Protein AF-0000000068856989 (afdb_homodimer)

pLDDT: mean 86.36, std 20.23, range [33.16, 98.94]

InterPro domains:
  IPR003613 U-box domain [PF04564] (26-96)
  IPR003613 U-box domain [PS51698] (24-97)
  IPR003613 U-box domain [SM00504] (28-90)
  IPR013083 Zinc finger, RING/FYVE/PHD-type [G3DSA:3.30.40.10] (6-96)
  IPR052085 WD repeat, SAM and U-box domain-containing [PTHR46573] (9-93)

Organism: Emiliania huxleyi (strain CCMP1516) (NCBI:txid280463)

Secondary structure (DSSP, 8-state):
---------------------PPPPPGGGB-TTT-SB-SSEEE-TTS-EEEHHHHHHHHHH--B-TTT--B-S----EE-HHHHHHHHHHHHHHT--/---------------------PPPPPGGGB-TTT-SB-SSEEE-TTS-EEEHHHHHHHHHH--B-TTT--B-S----EE-HHHHHHHHHHHHHHT--

Solvent-accessible surface area (backbone atoms only — not comparable to full-atom values): 12045 Å² total; per-residue (Å²): 134,84,78,75,76,72,75,69,74,71,67,73,69,67,74,72,69,71,71,72,76,69,75,80,73,60,69,91,50,34,12,80,85,80,69,38,76,46,82,51,35,21,27,39,72,86,21,48,65,30,28,44,71,62,48,52,58,50,50,72,81,39,63,44,38,89,86,76,60,48,79,50,94,54,95,51,72,30,56,29,51,65,61,38,51,52,46,51,52,51,26,64,76,61,66,56,124,134,84,76,75,75,71,75,70,74,71,68,72,70,67,75,71,71,72,72,74,76,71,74,79,74,60,67,92,51,34,13,80,84,79,67,39,76,46,82,50,34,20,27,40,72,87,22,48,65,30,28,45,72,62,48,54,57,49,50,72,80,39,62,43,37,91,87,77,61,47,78,50,94,56,94,50,73,30,56,29,52,65,60,39,51,52,48,52,53,51,27,63,75,61,67,56,125

Radius of gyration: 28.03 Å; Cα contacts (8 Å, |Δi|>4): 226; chains: 2; bounding box: 103×76×65 Å

Sequence (194 aa):
SAEEDGSGQVREAGEAQEASPLPEPPEIFVCPITQELMQDPVMATDGHTYERHAVERWFATRLTSPKTGAALDLALLLPNHAMRHQIIEWREAHGWKSAEEDGSGQVREAGEAQEASPLPEPPEIFVCPITQELMQDPVMATDGHTYERHAVERWFATRLTSPKTGAALDLALLLPNHAMRHQIIEWREAHGWK

Structure (mmCIF, N/CA/C/O backbone):
data_AF-0000000068856989-model_v1
#
loop_
_entity.id
_entity.type
_entity.pdbx_description
1 polymer 'U-box domain-containing protein'
#
loop_
_atom_site.group_PDB
_atom_site.id
_atom_site.type_symbol
_atom_site.label_atom_id
_atom_site.label_alt_id
_atom_site.label_comp_id
_atom_site.label_asym_id
_atom_site.label_entity_id
_atom_site.label_seq_id
_atom_site.pdbx_PDB_ins_code
_atom_site.Cartn_x
_atom_site.Cartn_y
_atom_site.Cartn_z
_atom_site.occupancy
_atom_site.B_iso_or_equiv
_atom_site.auth_seq_id
_atom_site.auth_comp_id
_atom_site.auth_asym_id
_atom_site.auth_atom_id
_atom_site.pdbx_PDB_model_num
ATOM 1 N N . SER A 1 1 ? 53.594 56.812 -9.477 1 33.16 1 SER A N 1
ATOM 2 C CA . SER A 1 1 ? 52.906 56.156 -8.375 1 33.16 1 SER A CA 1
ATOM 3 C C . SER A 1 1 ? 51.562 55.594 -8.82 1 33.16 1 SER A C 1
ATOM 5 O O . SER A 1 1 ? 50.625 56.344 -9.109 1 33.16 1 SER A O 1
ATOM 7 N N . ALA A 1 2 ? 51.688 54.469 -9.578 1 46.22 2 ALA A N 1
ATOM 8 C CA . ALA A 1 2 ? 50.656 53.625 -10.172 1 46.22 2 ALA A CA 1
ATOM 9 C C . ALA A 1 2 ? 49.688 53.094 -9.109 1 46.22 2 ALA A C 1
ATOM 11 O O . ALA A 1 2 ? 50.125 52.406 -8.172 1 46.22 2 ALA A O 1
ATOM 12 N N . GLU A 1 3 ? 48.656 53.938 -8.758 1 41.78 3 GLU A N 1
ATOM 13 C CA . GLU A 1 3 ? 47.531 53.5 -7.945 1 41.78 3 GLU A CA 1
ATOM 14 C C . GLU A 1 3 ? 46.938 52.219 -8.5 1 41.78 3 GLU A C 1
ATOM 16 O O . GLU A 1 3 ? 46.469 52.188 -9.648 1 41.78 3 GLU A O 1
ATOM 21 N N . GLU A 1 4 ? 47.562 51.094 -8.141 1 43.66 4 GLU A N 1
ATOM 22 C CA . GLU A 1 4 ? 47 49.75 -8.344 1 43.66 4 GLU A CA 1
ATOM 23 C C . GLU A 1 4 ? 45.562 49.688 -7.848 1 43.66 4 GLU A C 1
ATOM 25 O O . GLU A 1 4 ? 45.281 49.906 -6.672 1 43.66 4 GLU A O 1
ATOM 30 N N . ASP A 1 5 ? 44.594 50.344 -8.555 1 45.66 5 ASP A N 1
ATOM 31 C CA . ASP A 1 5 ? 43.188 50.094 -8.305 1 45.66 5 ASP A CA 1
ATOM 32 C C . ASP A 1 5 ? 42.938 48.594 -8.219 1 45.66 5 ASP A C 1
ATOM 34 O O . ASP A 1 5 ? 43.062 47.875 -9.203 1 45.66 5 ASP A O 1
ATOM 38 N N . GLY A 1 6 ? 43.531 47.875 -7.23 1 43.91 6 GLY A N 1
ATOM 39 C CA . GLY A 1 6 ? 43.094 46.5 -6.93 1 43.91 6 GLY A CA 1
ATOM 40 C C . GLY A 1 6 ? 41.594 46.375 -6.852 1 43.91 6 GLY A C 1
ATOM 41 O O . GLY A 1 6 ? 41 46.688 -5.82 1 43.91 6 GLY A O 1
ATOM 42 N N . SER A 1 7 ? 40.875 46.75 -7.949 1 46.97 7 SER A N 1
ATOM 43 C CA . SER A 1 7 ? 39.5 46.281 -7.988 1 46.97 7 SER A CA 1
ATOM 44 C C . SER A 1 7 ? 39.344 44.875 -7.438 1 46.97 7 SER A C 1
ATOM 46 O O . SER A 1 7 ? 39.688 43.906 -8.125 1 46.97 7 SER A O 1
ATOM 48 N N . GLY A 1 8 ? 39.625 44.688 -6.129 1 42.53 8 GLY A N 1
ATOM 49 C CA . GLY A 1 8 ? 39.281 43.469 -5.477 1 42.53 8 GLY A CA 1
ATOM 50 C C . GLY A 1 8 ? 37.875 42.969 -5.863 1 42.53 8 GLY A C 1
ATOM 51 O O . GLY A 1 8 ? 36.906 43.688 -5.672 1 42.53 8 GLY A O 1
ATOM 52 N N . GLN A 1 9 ? 37.688 42.281 -7.043 1 47.75 9 GLN A N 1
ATOM 53 C CA . GLN A 1 9 ? 36.5 41.5 -7.367 1 47.75 9 GLN A CA 1
ATOM 54 C C . GLN A 1 9 ? 35.969 40.781 -6.133 1 47.75 9 GLN A C 1
ATOM 56 O O . GLN A 1 9 ? 36.625 39.875 -5.605 1 47.75 9 GLN A O 1
ATOM 61 N N . VAL A 1 10 ? 35.438 41.656 -5.148 1 48.5 10 VAL A N 1
ATOM 62 C CA . VAL A 1 10 ? 34.656 40.969 -4.117 1 48.5 10 VAL A CA 1
ATOM 63 C C . VAL A 1 10 ? 33.812 39.875 -4.75 1 48.5 10 VAL A C 1
ATOM 65 O O . VAL A 1 10 ? 32.938 40.156 -5.562 1 48.5 10 VAL A O 1
ATOM 68 N N . ARG A 1 11 ? 34.438 38.719 -5.18 1 48.56 11 ARG A N 1
ATOM 69 C CA . ARG A 1 11 ? 33.562 37.562 -5.438 1 48.56 11 ARG A CA 1
ATOM 70 C C . ARG A 1 11 ? 32.438 37.5 -4.41 1 48.56 11 ARG A C 1
ATOM 72 O O . ARG A 1 11 ? 32.688 37.5 -3.203 1 48.56 11 ARG A O 1
ATOM 79 N N . GLU A 1 12 ? 31.344 38.25 -4.57 1 48.09 12 GLU A N 1
ATOM 80 C CA . GLU A 1 12 ? 30.141 37.875 -3.824 1 48.09 12 GLU A CA 1
ATOM 81 C C . GLU A 1 12 ? 30.094 36.375 -3.586 1 48.09 12 GLU A C 1
ATOM 83 O O . GLU A 1 12 ? 30.125 35.594 -4.535 1 48.09 12 GLU A O 1
ATOM 88 N N . ALA A 1 13 ? 31 35.844 -2.668 1 45.84 13 ALA A N 1
ATOM 89 C CA . ALA A 1 13 ? 30.719 34.5 -2.232 1 45.84 13 ALA A CA 1
ATOM 90 C C . ALA A 1 13 ? 29.219 34.25 -2.143 1 45.84 13 ALA A C 1
ATOM 92 O O . ALA A 1 13 ? 28.531 34.812 -1.294 1 45.84 13 ALA A O 1
ATOM 93 N N . GLY A 1 14 ? 28.531 34.25 -3.172 1 43.97 14 GLY A N 1
ATOM 94 C CA . GLY A 1 14 ? 27.188 33.719 -3.043 1 43.97 14 GLY A CA 1
ATOM 95 C C . GLY A 1 14 ? 27.047 32.719 -1.918 1 43.97 14 GLY A C 1
ATOM 96 O O . GLY A 1 14 ? 27.922 31.859 -1.743 1 43.97 14 GLY A O 1
ATOM 97 N N . GLU A 1 15 ? 26.766 33.062 -0.629 1 46.53 15 GLU A N 1
ATOM 98 C CA . GLU A 1 15 ? 26.375 32.094 0.397 1 46.53 15 GLU A CA 1
ATOM 99 C C . GLU A 1 15 ? 25.766 30.844 -0.226 1 46.53 15 GLU A C 1
ATOM 101 O O . GLU A 1 15 ? 24.797 30.922 -0.984 1 46.53 15 GLU A O 1
ATOM 106 N N . ALA A 1 16 ? 26.5 29.844 -0.714 1 50.56 16 ALA A N 1
ATOM 107 C CA . ALA A 1 16 ? 25.969 28.516 -1.003 1 50.56 16 ALA A CA 1
ATOM 108 C C . ALA A 1 16 ? 24.812 28.188 -0.079 1 50.56 16 ALA A C 1
ATOM 110 O O . ALA A 1 16 ? 24.969 28.125 1.142 1 50.56 16 ALA A O 1
ATOM 111 N N . GLN A 1 17 ? 23.688 28.859 -0.103 1 52.06 17 GLN A N 1
ATOM 112 C CA . GLN A 1 17 ? 22.531 28.391 0.662 1 52.06 17 GLN A CA 1
ATOM 113 C C . GLN A 1 17 ? 22.594 26.891 0.898 1 52.06 17 GLN A C 1
ATOM 115 O O . GLN A 1 17 ? 22.562 26.109 -0.052 1 52.06 17 GLN A O 1
ATOM 120 N N . GLU A 1 18 ? 23.469 26.453 1.752 1 54.5 18 GLU A N 1
ATOM 121 C CA . GLU A 1 18 ? 23.484 25.062 2.188 1 54.5 18 GLU A CA 1
ATOM 122 C C . GLU A 1 18 ? 22.109 24.406 2.02 1 54.5 18 GLU A C 1
ATOM 124 O O . GLU A 1 18 ? 21.109 24.922 2.523 1 54.5 18 GLU A O 1
ATOM 129 N N . ALA A 1 19 ? 21.734 23.906 0.802 1 60.59 19 ALA A N 1
ATOM 130 C CA . ALA A 1 19 ? 20.516 23.156 0.543 1 60.59 19 ALA A CA 1
ATOM 131 C C . ALA A 1 19 ? 20.031 22.438 1.799 1 60.59 19 ALA A C 1
ATOM 133 O O . ALA A 1 19 ? 20.828 21.781 2.486 1 60.59 19 ALA A O 1
ATOM 134 N N . SER A 1 20 ? 19.219 23.047 2.703 1 67 20 SER A N 1
ATOM 135 C CA . SER A 1 20 ? 18.625 22.344 3.828 1 67 20 SER A CA 1
ATOM 136 C C . SER A 1 20 ? 18.484 20.844 3.527 1 67 20 SER A C 1
ATOM 138 O O . SER A 1 20 ? 18.203 20.469 2.389 1 67 20 SER A O 1
ATOM 140 N N . PRO A 1 21 ? 19.156 20.016 4.289 1 77.12 21 PRO A N 1
ATOM 141 C CA . PRO A 1 21 ? 19.062 18.578 4.051 1 77.12 21 PRO A CA 1
ATOM 142 C C . PRO A 1 21 ? 17.625 18.109 3.805 1 77.12 21 PRO A C 1
ATOM 144 O O . PRO A 1 21 ? 16.688 18.688 4.363 1 77.12 21 PRO A O 1
ATOM 147 N N . LEU A 1 22 ? 17.422 17.391 2.764 1 83.19 22 LEU A N 1
ATOM 148 C CA . LEU A 1 22 ? 16.125 16.812 2.469 1 83.19 22 LEU A CA 1
ATOM 149 C C . LEU A 1 22 ? 15.562 16.094 3.688 1 83.19 22 LEU A C 1
ATOM 151 O O . LEU A 1 22 ? 16.312 15.461 4.438 1 83.19 22 LEU A O 1
ATOM 155 N N . PRO A 1 23 ? 14.344 16.328 3.914 1 89.75 23 PRO A N 1
ATOM 156 C CA . PRO A 1 23 ? 13.734 15.609 5.043 1 89.75 23 PRO A CA 1
ATOM 157 C C . PRO A 1 23 ? 13.875 14.094 4.922 1 89.75 23 PRO A C 1
ATOM 159 O O . PRO A 1 23 ? 13.938 13.562 3.812 1 89.75 23 PRO A O 1
ATOM 162 N N . GLU A 1 24 ? 13.945 13.477 6.008 1 93 24 GLU A N 1
ATOM 163 C CA . GLU A 1 24 ? 13.938 12.016 6.055 1 93 24 GLU A CA 1
ATOM 164 C C . GLU A 1 24 ? 12.594 11.453 5.605 1 93 24 GLU A C 1
ATOM 166 O O . GLU A 1 24 ? 11.539 11.953 6.016 1 93 24 GLU A O 1
ATOM 171 N N . PRO A 1 25 ? 12.625 10.461 4.758 1 95.5 25 PRO A N 1
ATOM 172 C CA . PRO A 1 25 ? 11.344 9.898 4.332 1 95.5 25 PRO A CA 1
ATOM 173 C C . PRO A 1 25 ? 10.625 9.156 5.457 1 95.5 25 PRO A C 1
ATOM 175 O O . PRO A 1 25 ? 11.266 8.602 6.348 1 95.5 25 PRO A O 1
ATOM 178 N N . PRO A 1 26 ? 9.336 9.18 5.406 1 95.69 26 PRO A N 1
ATOM 179 C CA . PRO A 1 26 ? 8.602 8.289 6.309 1 95.69 26 PRO A CA 1
ATOM 180 C C . PRO A 1 26 ? 9.078 6.836 6.215 1 95.69 26 PRO A C 1
ATOM 182 O O . PRO A 1 26 ? 9.375 6.352 5.121 1 95.69 26 PRO A O 1
ATOM 185 N N . GLU A 1 27 ? 9.102 6.219 7.293 1 97.06 27 GLU A N 1
ATOM 186 C CA . GLU A 1 27 ? 9.617 4.855 7.367 1 97.06 27 GLU A CA 1
ATOM 187 C C . GLU A 1 27 ? 8.875 3.928 6.418 1 97.06 27 GLU A C 1
ATOM 189 O O . GLU A 1 27 ? 9.469 3.025 5.824 1 97.06 27 GLU A O 1
ATOM 194 N N . ILE A 1 28 ? 7.57 4.133 6.27 1 97.88 28 ILE A N 1
ATOM 195 C CA . ILE A 1 28 ? 6.711 3.248 5.492 1 97.88 28 ILE A CA 1
ATOM 196 C C . ILE A 1 28 ? 7.125 3.289 4.023 1 97.88 28 ILE A C 1
ATOM 198 O O . ILE A 1 28 ? 6.777 2.396 3.246 1 97.88 28 ILE A O 1
ATOM 202 N N . PHE A 1 29 ? 7.832 4.355 3.604 1 98.25 29 PHE A N 1
ATOM 203 C CA . PHE A 1 29 ? 8.266 4.504 2.219 1 98.25 29 PHE A CA 1
ATOM 204 C C . PHE A 1 29 ? 9.648 3.9 2.016 1 98.25 29 PHE A C 1
ATOM 206 O O . PHE A 1 29 ? 10.133 3.809 0.886 1 98.25 29 PHE A O 1
ATOM 213 N N . VAL A 1 30 ? 10.281 3.443 3.09 1 98.62 30 VAL A N 1
ATOM 214 C CA . VAL A 1 30 ? 11.648 2.928 3.057 1 98.62 30 VAL A CA 1
ATOM 215 C C . VAL A 1 30 ? 11.625 1.412 2.869 1 98.62 30 VAL A C 1
ATOM 217 O O . VAL A 1 30 ? 10.875 0.707 3.553 1 98.62 30 VAL A O 1
ATOM 220 N N . CYS A 1 31 ? 12.344 0.98 1.949 1 98.75 31 CYS A N 1
ATOM 221 C CA . CYS A 1 31 ? 12.422 -0.451 1.675 1 98.75 31 CYS A CA 1
ATOM 222 C C . CYS A 1 31 ? 13.109 -1.189 2.816 1 98.75 31 CYS A C 1
ATOM 224 O O . CYS A 1 31 ? 14.234 -0.853 3.193 1 98.75 31 CYS A O 1
ATOM 226 N N . PRO A 1 32 ? 12.477 -2.262 3.303 1 98.5 32 PRO A N 1
ATOM 227 C CA . PRO A 1 32 ? 13.078 -2.992 4.418 1 98.5 32 PRO A CA 1
ATOM 228 C C . PRO A 1 32 ? 14.383 -3.678 4.039 1 98.5 32 PRO A C 1
ATOM 230 O O . PRO A 1 32 ? 15.203 -3.99 4.91 1 98.5 32 PRO A O 1
ATOM 233 N N . ILE A 1 33 ? 14.602 -3.973 2.785 1 98.5 33 ILE A N 1
ATOM 234 C CA . ILE A 1 33 ? 15.812 -4.656 2.338 1 98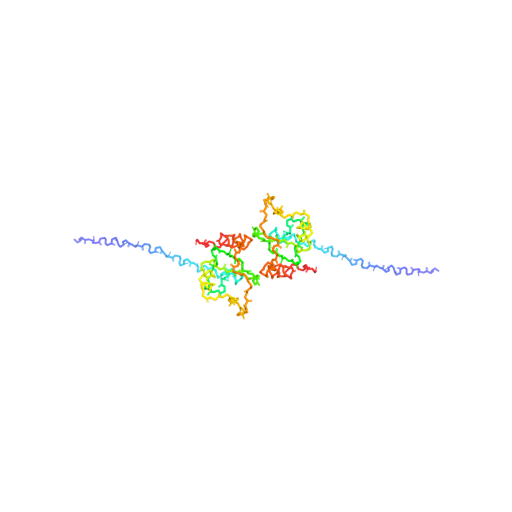.5 33 ILE A CA 1
ATOM 235 C C . ILE A 1 33 ? 16.922 -3.641 2.131 1 98.5 33 ILE A C 1
ATOM 237 O O . ILE A 1 33 ? 18.031 -3.797 2.676 1 98.5 33 ILE A O 1
ATOM 241 N N . THR A 1 34 ? 16.719 -2.607 1.312 1 98.62 34 THR A N 1
ATOM 242 C CA . THR A 1 34 ? 17.766 -1.67 0.931 1 98.62 34 THR A CA 1
ATOM 243 C C . THR A 1 34 ? 17.938 -0.586 1.991 1 98.62 34 THR A C 1
ATOM 245 O O . THR A 1 34 ? 18.969 0.1 2.029 1 98.62 34 THR A O 1
ATOM 248 N N . GLN A 1 35 ? 16.875 -0.309 2.76 1 98.31 35 GLN A N 1
ATOM 249 C CA . GLN A 1 35 ? 16.812 0.771 3.74 1 98.31 35 GLN A CA 1
ATOM 250 C C . GLN A 1 35 ? 16.875 2.135 3.059 1 98.31 35 GLN A C 1
ATOM 252 O O . GLN A 1 35 ? 17.438 3.086 3.607 1 98.31 35 GLN A O 1
ATOM 257 N N . GLU A 1 36 ? 16.391 2.197 1.904 1 97.69 36 GLU A N 1
ATOM 258 C CA . GLU A 1 36 ? 16.312 3.422 1.112 1 97.69 36 GLU A CA 1
ATOM 259 C C . GLU A 1 36 ? 14.883 3.688 0.653 1 97.69 36 GLU A C 1
ATOM 261 O O . GLU A 1 36 ? 14.047 2.783 0.655 1 97.69 36 GLU A O 1
ATOM 266 N N . LEU A 1 37 ? 14.656 4.938 0.251 1 97.81 37 LEU A N 1
ATOM 267 C CA . LEU A 1 37 ? 13.367 5.312 -0.322 1 97.81 37 LEU A CA 1
ATOM 268 C C . LEU A 1 37 ? 13.047 4.461 -1.545 1 97.81 37 LEU A C 1
ATOM 270 O O . LEU A 1 37 ? 13.867 4.352 -2.463 1 97.81 37 LEU A O 1
ATOM 274 N N . MET A 1 38 ? 11.844 3.906 -1.523 1 98.62 38 MET A N 1
ATOM 275 C CA . MET A 1 38 ? 11.508 3.027 -2.641 1 98.62 38 MET A CA 1
ATOM 276 C C . MET A 1 38 ? 11.211 3.836 -3.898 1 98.62 38 MET A C 1
ATOM 278 O O . MET A 1 38 ? 10.594 4.898 -3.828 1 98.62 38 MET A O 1
ATOM 282 N N . GLN A 1 39 ? 11.633 3.324 -5.082 1 97.94 39 GLN A N 1
ATOM 283 C CA . GLN A 1 39 ? 11.336 3.928 -6.375 1 97.94 39 GLN A CA 1
ATOM 284 C C . GLN A 1 39 ? 10.305 3.105 -7.145 1 97.94 39 GLN A C 1
ATOM 286 O O . GLN A 1 39 ? 9.438 3.662 -7.82 1 97.94 39 GLN A O 1
ATOM 291 N N . ASP A 1 40 ? 10.469 1.868 -7.066 1 98.81 40 ASP A N 1
ATOM 292 C CA . ASP A 1 40 ? 9.57 0.925 -7.73 1 98.81 40 ASP A CA 1
ATOM 293 C C . ASP A 1 40 ? 9.008 -0.088 -6.734 1 98.81 40 ASP A C 1
ATOM 295 O O . ASP A 1 40 ? 9.383 -1.261 -6.754 1 98.81 40 ASP A O 1
ATOM 299 N N . PRO A 1 41 ? 8.078 0.356 -5.926 1 98.94 41 PRO A N 1
ATOM 300 C CA . PRO A 1 41 ? 7.551 -0.514 -4.875 1 98.94 41 PRO A CA 1
ATOM 301 C C . PRO A 1 41 ? 6.715 -1.668 -5.426 1 98.94 41 PRO A C 1
ATOM 303 O O . PRO A 1 41 ? 5.855 -1.458 -6.285 1 98.94 41 PRO A O 1
ATOM 306 N N . VAL A 1 42 ? 6.957 -2.854 -4.949 1 98.94 42 VAL A N 1
ATOM 307 C CA . VAL A 1 42 ? 6.195 -4.059 -5.25 1 98.94 42 VAL A CA 1
ATOM 308 C C . VAL A 1 42 ? 5.836 -4.781 -3.953 1 98.94 42 VAL A C 1
ATOM 310 O O . VAL A 1 42 ? 6.527 -4.637 -2.943 1 98.94 42 VAL A O 1
ATOM 313 N N . MET A 1 43 ? 4.723 -5.434 -4.023 1 98.75 43 MET A N 1
ATOM 314 C CA . MET A 1 43 ? 4.293 -6.215 -2.865 1 98.75 43 MET A CA 1
ATOM 315 C C . MET A 1 43 ? 4.496 -7.707 -3.107 1 98.75 43 MET A C 1
ATOM 317 O O . MET A 1 43 ? 4.195 -8.211 -4.191 1 98.75 43 MET A O 1
ATOM 321 N N . ALA A 1 44 ? 5.082 -8.383 -2.113 1 98.5 44 ALA A N 1
ATOM 322 C CA . ALA A 1 44 ? 5.223 -9.836 -2.156 1 98.5 44 ALA A CA 1
ATOM 323 C C . ALA A 1 44 ? 4.039 -10.523 -1.482 1 98.5 44 ALA A C 1
ATOM 325 O O . ALA A 1 44 ? 3.137 -9.859 -0.969 1 98.5 44 ALA A O 1
ATOM 326 N N . THR A 1 45 ? 4.066 -11.852 -1.45 1 97.81 45 THR A N 1
ATOM 327 C CA . THR A 1 45 ? 2.902 -12.602 -1.006 1 97.81 45 THR A CA 1
ATOM 328 C C . THR A 1 45 ? 2.793 -12.586 0.516 1 97.81 45 THR A C 1
ATOM 330 O O . THR A 1 45 ? 1.768 -12.977 1.075 1 97.81 45 THR A O 1
ATOM 333 N N . ASP A 1 46 ? 3.789 -12.117 1.233 1 97.56 46 ASP A N 1
ATOM 334 C CA . ASP A 1 46 ? 3.688 -11.938 2.678 1 97.56 46 ASP A CA 1
ATOM 335 C C . ASP A 1 46 ? 2.926 -10.656 3.016 1 97.56 46 ASP A C 1
ATOM 337 O O . ASP A 1 46 ? 2.709 -10.344 4.188 1 97.56 46 ASP A O 1
ATOM 341 N N . GLY A 1 47 ? 2.547 -9.852 2.014 1 98.31 47 GLY A N 1
ATOM 342 C CA . GLY A 1 47 ? 1.78 -8.633 2.223 1 98.31 47 GLY A CA 1
ATOM 343 C C . GLY A 1 47 ? 2.65 -7.41 2.463 1 98.31 47 GLY A C 1
ATOM 344 O O . GLY A 1 47 ? 2.139 -6.32 2.725 1 98.31 47 GLY A O 1
ATOM 345 N N . HIS A 1 48 ? 3.93 -7.566 2.389 1 98.38 48 HIS A N 1
ATOM 346 C CA . HIS A 1 48 ? 4.848 -6.453 2.6 1 98.38 48 HIS A CA 1
ATOM 347 C C . HIS A 1 48 ? 5.359 -5.902 1.273 1 98.38 48 HIS A C 1
ATOM 349 O O . HIS A 1 48 ? 5.379 -6.613 0.268 1 98.38 48 HIS A O 1
ATOM 355 N N . THR A 1 49 ? 5.723 -4.645 1.301 1 98.81 49 THR A N 1
ATOM 356 C CA . THR A 1 49 ? 6.176 -3.938 0.108 1 98.81 49 THR A CA 1
ATOM 357 C C . THR A 1 49 ? 7.691 -3.76 0.131 1 98.81 49 THR A C 1
ATOM 359 O O . THR A 1 49 ? 8.273 -3.449 1.174 1 98.81 49 THR A O 1
ATOM 362 N N . TYR A 1 50 ? 8.289 -3.918 -1.03 1 98.88 50 TYR A N 1
ATOM 363 C CA . TYR A 1 50 ? 9.742 -3.834 -1.196 1 98.88 50 TYR A CA 1
ATOM 364 C C . TYR A 1 50 ? 10.102 -3.086 -2.475 1 98.88 50 TYR A C 1
ATOM 366 O O . TYR A 1 50 ? 9.25 -2.889 -3.346 1 98.88 50 TYR A O 1
ATOM 374 N N . GLU A 1 51 ? 11.336 -2.693 -2.551 1 98.94 51 GLU A N 1
ATOM 375 C CA . GLU A 1 51 ? 11.922 -2.27 -3.816 1 98.94 51 GLU A CA 1
ATOM 376 C C . GLU A 1 51 ? 12.062 -3.443 -4.781 1 98.94 51 GLU A C 1
ATOM 378 O O . GLU A 1 51 ? 12.609 -4.488 -4.426 1 98.94 51 GLU A O 1
ATOM 383 N N . ARG A 1 52 ? 11.609 -3.252 -5.996 1 98.88 52 ARG A N 1
ATOM 384 C CA . ARG A 1 52 ? 11.492 -4.352 -6.949 1 98.88 52 ARG A CA 1
ATOM 385 C C . ARG A 1 52 ? 12.82 -5.086 -7.105 1 98.88 52 ARG A C 1
ATOM 387 O O . ARG A 1 52 ? 12.898 -6.293 -6.867 1 98.88 52 ARG A O 1
ATOM 394 N N . HIS A 1 53 ? 13.875 -4.461 -7.5 1 98.69 53 HIS A N 1
ATOM 395 C CA . HIS A 1 53 ? 15.133 -5.129 -7.789 1 98.69 53 HIS A CA 1
ATOM 396 C C . HIS A 1 53 ? 15.68 -5.836 -6.555 1 98.69 53 HIS A C 1
ATOM 398 O O . HIS A 1 53 ? 16.266 -6.914 -6.66 1 98.69 53 HIS A O 1
ATOM 404 N N . ALA A 1 54 ? 15.508 -5.203 -5.414 1 98.81 54 ALA A N 1
ATOM 405 C CA . ALA A 1 54 ? 16.031 -5.762 -4.168 1 98.81 54 ALA A CA 1
ATOM 406 C C . ALA A 1 54 ? 15.336 -7.078 -3.824 1 98.81 54 ALA A C 1
ATOM 408 O O . ALA A 1 54 ? 15.992 -8.062 -3.479 1 98.81 54 ALA A O 1
ATOM 409 N N . VAL A 1 55 ? 14.031 -7.156 -3.961 1 98.81 55 VAL A N 1
ATOM 410 C CA . VAL A 1 55 ? 13.305 -8.359 -3.561 1 98.81 55 VAL A CA 1
ATOM 411 C C . VAL A 1 55 ? 13.461 -9.438 -4.629 1 98.81 55 VAL A C 1
ATOM 413 O O . VAL A 1 55 ? 13.484 -10.633 -4.316 1 98.81 55 VAL A O 1
ATOM 416 N N . GLU A 1 56 ? 13.516 -9.039 -5.82 1 98.62 56 GLU A N 1
ATOM 417 C CA . GLU A 1 56 ? 13.82 -10.008 -6.871 1 98.62 56 GLU A CA 1
ATOM 418 C C . GLU A 1 56 ? 15.141 -10.719 -6.609 1 98.62 56 GLU A C 1
ATOM 420 O O . GLU A 1 56 ? 15.242 -11.938 -6.77 1 98.62 56 GLU A O 1
ATOM 425 N N . ARG A 1 57 ? 16.125 -9.922 -6.246 1 98.44 57 ARG A N 1
ATOM 426 C CA . ARG A 1 57 ? 17.422 -10.5 -5.914 1 98.44 57 ARG A CA 1
ATOM 427 C C . ARG A 1 57 ? 17.312 -11.438 -4.715 1 98.44 57 ARG A C 1
ATOM 429 O O . ARG A 1 57 ? 17.922 -12.508 -4.691 1 98.44 57 ARG A O 1
ATOM 436 N N . TRP A 1 58 ? 16.594 -11.016 -3.734 1 98.44 58 TRP A N 1
ATOM 437 C CA . TRP A 1 58 ? 16.375 -11.828 -2.545 1 98.44 58 TRP A CA 1
ATOM 438 C C . TRP A 1 58 ? 15.766 -13.18 -2.92 1 98.44 58 TRP A C 1
ATOM 440 O O . TRP A 1 58 ? 16.25 -14.227 -2.486 1 98.44 58 TRP A O 1
ATOM 450 N N . PHE A 1 59 ? 14.766 -13.18 -3.77 1 98.06 59 PHE A N 1
ATOM 451 C CA . PHE A 1 59 ? 14 -14.375 -4.113 1 98.06 59 PHE A CA 1
ATOM 452 C C . PHE A 1 59 ? 14.789 -15.266 -5.062 1 98.06 59 PHE A C 1
ATOM 454 O O . PHE A 1 59 ? 14.438 -16.438 -5.27 1 98.06 59 PHE A O 1
ATOM 461 N N . ALA A 1 60 ? 15.852 -14.75 -5.672 1 97.31 60 ALA A N 1
ATOM 462 C CA . ALA A 1 60 ? 16.688 -15.523 -6.582 1 97.31 60 ALA A CA 1
ATOM 463 C C . ALA A 1 60 ? 17.359 -16.688 -5.859 1 97.31 60 ALA A C 1
ATOM 465 O O . ALA A 1 60 ? 17.625 -17.734 -6.465 1 97.31 60 ALA A O 1
ATOM 466 N N . THR A 1 61 ? 17.531 -16.609 -4.527 1 95.75 61 THR A N 1
ATOM 467 C CA . THR A 1 61 ? 18.281 -17.641 -3.826 1 95.75 61 THR A CA 1
ATOM 468 C C . THR A 1 61 ? 17.438 -18.266 -2.717 1 95.75 61 THR A C 1
ATOM 470 O O . THR A 1 61 ? 17.75 -19.344 -2.223 1 95.75 61 THR A O 1
ATOM 473 N N . ARG A 1 62 ? 16.469 -17.516 -2.273 1 95.44 62 ARG A N 1
ATOM 474 C CA . ARG A 1 62 ? 15.602 -18.016 -1.209 1 95.44 62 ARG A CA 1
ATOM 475 C C . ARG A 1 62 ? 14.172 -17.484 -1.379 1 95.44 62 ARG A C 1
ATOM 477 O O . ARG A 1 62 ? 13.969 -16.328 -1.739 1 95.44 62 ARG A O 1
ATOM 484 N N . LEU A 1 63 ? 13.266 -18.406 -1.096 1 97.5 63 LEU A N 1
ATOM 485 C CA . LEU A 1 63 ? 11.859 -18.016 -1.161 1 97.5 63 LEU A CA 1
ATOM 486 C C . LEU A 1 63 ? 11.266 -17.875 0.237 1 97.5 63 LEU A C 1
ATOM 488 O O . LEU A 1 63 ? 10.367 -18.641 0.613 1 97.5 63 LEU A O 1
ATOM 492 N N . THR A 1 64 ? 11.789 -16.875 0.974 1 98.31 64 THR A N 1
ATOM 493 C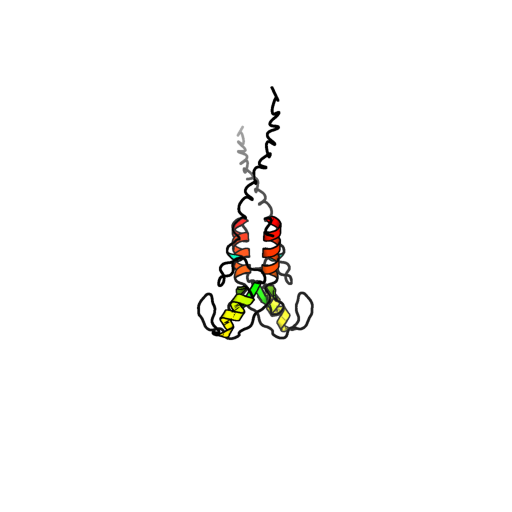 CA . THR A 1 64 ? 11.336 -16.531 2.316 1 98.31 64 THR A CA 1
ATOM 494 C C . THR A 1 64 ? 11.008 -15.039 2.406 1 98.31 64 THR A C 1
ATOM 496 O O . THR A 1 64 ? 11.484 -14.242 1.598 1 98.31 64 THR A O 1
ATOM 499 N N . SER A 1 65 ? 10.195 -14.773 3.34 1 98.44 65 SER A N 1
ATOM 500 C CA . SER A 1 65 ? 9.914 -13.359 3.6 1 98.44 65 SER A CA 1
ATOM 501 C C . SER A 1 65 ? 11.156 -12.633 4.098 1 98.44 65 SER A C 1
ATOM 503 O O . SER A 1 65 ? 11.758 -13.031 5.098 1 98.44 65 SER A O 1
ATOM 505 N N . PRO A 1 66 ? 11.516 -11.523 3.492 1 98.06 66 PRO A N 1
ATOM 506 C CA . PRO A 1 66 ? 12.641 -10.742 4 1 98.06 66 PRO A CA 1
ATOM 507 C C . PRO A 1 66 ? 12.406 -10.211 5.414 1 98.06 66 PRO A C 1
ATOM 509 O O . PRO A 1 66 ? 13.359 -10.016 6.168 1 98.06 66 PRO A O 1
ATOM 512 N N . LYS A 1 67 ? 11.133 -10.016 5.719 1 97.19 67 LYS A N 1
ATOM 513 C CA . LYS A 1 67 ? 10.773 -9.383 6.984 1 97.19 67 LYS A CA 1
ATOM 514 C C . LYS A 1 67 ? 10.727 -10.398 8.117 1 97.19 67 LYS A C 1
ATOM 516 O O . LYS A 1 67 ? 11.141 -10.102 9.242 1 97.19 67 LYS A O 1
ATOM 521 N N . THR A 1 68 ? 10.312 -11.539 7.871 1 96.44 68 THR A N 1
ATOM 522 C CA . THR A 1 68 ? 10.016 -12.453 8.969 1 96.44 68 THR A CA 1
ATOM 523 C C . THR A 1 68 ? 10.867 -13.711 8.867 1 96.44 68 THR A C 1
ATOM 525 O O . THR A 1 68 ? 10.984 -14.469 9.836 1 96.44 68 THR A O 1
ATOM 528 N N . GLY A 1 69 ? 11.336 -14.023 7.641 1 97.12 69 GLY A N 1
ATOM 529 C CA . GLY A 1 69 ? 12.102 -15.234 7.422 1 97.12 69 GLY A CA 1
ATOM 530 C C . GLY A 1 69 ? 11.242 -16.438 7.117 1 97.12 69 GLY A C 1
ATOM 531 O O . GLY A 1 69 ? 11.75 -17.516 6.797 1 97.12 69 GLY A O 1
ATOM 532 N N . ALA A 1 70 ? 9.961 -16.312 7.199 1 97.75 70 ALA A N 1
ATOM 533 C CA . ALA A 1 70 ? 9.047 -17.438 6.969 1 97.75 70 ALA A CA 1
ATOM 534 C C . ALA A 1 70 ? 9.039 -17.844 5.496 1 97.75 70 ALA A C 1
ATOM 536 O O . ALA A 1 70 ? 9.164 -16.984 4.613 1 97.75 70 ALA A O 1
ATOM 537 N N . ALA A 1 71 ? 8.758 -19.062 5.188 1 97.88 71 ALA A N 1
ATOM 538 C CA . ALA A 1 71 ? 8.656 -19.547 3.816 1 97.88 71 ALA A CA 1
ATOM 539 C C . ALA A 1 71 ? 7.441 -18.969 3.109 1 97.88 71 ALA A C 1
ATOM 541 O O . ALA A 1 71 ? 6.375 -18.812 3.713 1 97.88 71 ALA A O 1
ATOM 542 N N . LEU A 1 72 ? 7.625 -18.656 1.832 1 97.44 72 LEU A N 1
ATOM 543 C CA . LEU A 1 72 ? 6.531 -18.188 0.986 1 97.44 72 LEU A CA 1
ATOM 544 C C . LEU A 1 72 ? 6.117 -19.266 -0.008 1 97.44 72 LEU A C 1
ATOM 546 O O . LEU A 1 72 ? 6.957 -20.047 -0.479 1 97.44 72 LEU A O 1
ATOM 550 N N . ASP A 1 73 ? 4.926 -19.266 -0.285 1 91.81 73 ASP A N 1
ATOM 551 C CA . ASP A 1 73 ? 4.43 -20.281 -1.209 1 91.81 73 ASP A CA 1
ATOM 552 C C . ASP A 1 73 ? 4.711 -19.891 -2.658 1 91.81 73 ASP A C 1
ATOM 554 O O . ASP A 1 73 ? 4.898 -20.766 -3.516 1 91.81 73 ASP A O 1
ATOM 558 N N . LEU A 1 74 ? 4.703 -18.609 -2.908 1 93.31 74 LEU A N 1
ATOM 559 C CA . LEU A 1 74 ? 4.828 -18.094 -4.27 1 93.31 74 LEU A CA 1
ATOM 560 C C . LEU A 1 74 ? 5.781 -16.906 -4.32 1 93.31 74 LEU A C 1
ATOM 562 O O . LEU A 1 74 ? 5.746 -16.031 -3.443 1 93.31 74 LEU A O 1
ATOM 566 N N . ALA A 1 75 ? 6.574 -16.984 -5.375 1 93.56 75 ALA A N 1
ATOM 567 C CA . ALA A 1 75 ? 7.434 -15.82 -5.617 1 93.56 75 ALA A CA 1
ATOM 568 C C . ALA A 1 75 ? 6.719 -14.781 -6.48 1 93.56 75 ALA A C 1
ATOM 570 O O . ALA A 1 75 ? 7.223 -14.398 -7.539 1 93.56 75 ALA A O 1
ATOM 571 N N . LEU A 1 76 ? 5.582 -14.414 -6.109 1 95.75 76 LEU A N 1
ATOM 572 C CA . LEU A 1 76 ? 4.789 -13.438 -6.852 1 95.75 76 LEU A CA 1
ATOM 573 C C . LEU A 1 76 ? 5.035 -12.023 -6.328 1 95.75 76 LEU A C 1
ATOM 575 O O . LEU A 1 76 ? 5.035 -11.797 -5.117 1 95.75 76 LEU A O 1
ATOM 579 N N . LEU A 1 77 ? 5.344 -11.203 -7.285 1 98.06 77 LEU A N 1
ATOM 580 C CA . LEU A 1 77 ? 5.531 -9.781 -6.996 1 98.06 77 LEU A CA 1
ATOM 581 C C . LEU A 1 77 ? 4.527 -8.938 -7.77 1 98.06 77 LEU A C 1
ATOM 583 O O . LEU A 1 77 ? 4.473 -9 -9 1 98.06 77 LEU A O 1
ATOM 587 N N . LEU A 1 78 ? 3.789 -8.188 -7.031 1 98.06 78 LEU A N 1
ATOM 588 C CA . LEU A 1 78 ? 2.785 -7.336 -7.656 1 98.06 78 LEU A CA 1
ATOM 589 C C . LEU A 1 78 ? 3.164 -5.863 -7.523 1 98.06 78 LEU A C 1
ATOM 591 O O . LEU A 1 78 ? 3.617 -5.43 -6.461 1 98.06 78 LEU A O 1
ATOM 595 N N . PRO A 1 79 ? 2.924 -5.082 -8.625 1 98.5 79 PRO A N 1
ATOM 596 C CA . PRO A 1 79 ? 3.125 -3.643 -8.453 1 98.5 79 PRO A CA 1
ATOM 597 C C . PRO A 1 79 ? 2.223 -3.043 -7.379 1 98.5 79 PRO A C 1
ATOM 599 O O . PRO A 1 79 ? 1.037 -3.379 -7.309 1 98.5 79 PRO A O 1
ATOM 602 N N . ASN A 1 80 ? 2.832 -2.281 -6.461 1 98.75 80 ASN A N 1
ATOM 603 C CA . ASN A 1 80 ? 2.062 -1.562 -5.453 1 98.75 80 ASN A CA 1
ATOM 604 C C . ASN A 1 80 ? 1.792 -0.121 -5.875 1 98.75 80 ASN A C 1
ATOM 606 O O . ASN A 1 80 ? 2.535 0.79 -5.504 1 98.75 80 ASN A O 1
ATOM 610 N N . HIS A 1 81 ? 0.722 0.094 -6.574 1 98.12 81 HIS A N 1
ATOM 611 C CA . HIS A 1 81 ? 0.414 1.374 -7.203 1 98.12 81 HIS A CA 1
ATOM 612 C C . HIS A 1 81 ? 0.193 2.461 -6.156 1 98.12 81 HIS A C 1
ATOM 614 O O . HIS A 1 81 ? 0.664 3.59 -6.316 1 98.12 81 HIS A O 1
ATOM 620 N N . ALA A 1 82 ? -0.542 2.09 -5.164 1 98.5 82 ALA A N 1
ATOM 621 C CA . ALA A 1 82 ? -0.83 3.072 -4.121 1 98.5 82 ALA A CA 1
ATOM 622 C C . ALA A 1 82 ? 0.457 3.574 -3.469 1 98.5 82 ALA A C 1
ATOM 624 O O . ALA A 1 82 ? 0.636 4.781 -3.283 1 98.5 82 ALA A O 1
ATOM 625 N N . MET A 1 83 ? 1.335 2.664 -3.082 1 98.69 83 MET A N 1
ATOM 626 C CA . MET A 1 83 ? 2.611 3.037 -2.482 1 98.69 83 MET A CA 1
ATOM 627 C C . MET A 1 83 ? 3.428 3.906 -3.434 1 98.69 83 MET A C 1
ATOM 629 O O . MET A 1 83 ? 3.998 4.918 -3.021 1 98.69 83 MET A O 1
ATOM 633 N N . ARG A 1 84 ? 3.482 3.537 -4.676 1 98.62 84 ARG A N 1
ATOM 634 C CA . ARG A 1 84 ? 4.195 4.328 -5.672 1 98.62 84 ARG A CA 1
ATOM 635 C C . ARG A 1 84 ? 3.646 5.75 -5.738 1 98.62 84 ARG A C 1
ATOM 637 O O . ARG A 1 84 ? 4.406 6.719 -5.707 1 98.62 84 ARG A O 1
ATOM 644 N N . HIS A 1 85 ? 2.373 5.902 -5.789 1 97.94 85 HIS A N 1
ATOM 645 C CA . HIS A 1 85 ? 1.724 7.203 -5.867 1 97.94 85 HIS A CA 1
ATOM 646 C C . HIS A 1 85 ? 2.025 8.047 -4.633 1 97.94 85 HIS A C 1
ATOM 648 O O . HIS A 1 85 ? 2.338 9.234 -4.742 1 97.94 85 HIS A O 1
ATOM 654 N N . GLN A 1 86 ? 1.923 7.383 -3.512 1 97.94 86 GLN A N 1
ATOM 655 C CA . GLN A 1 86 ? 2.178 8.102 -2.268 1 97.94 86 GLN A CA 1
ATOM 656 C C . GLN A 1 86 ? 3.617 8.602 -2.209 1 97.94 86 GLN A C 1
ATOM 658 O O . GLN A 1 86 ? 3.869 9.734 -1.784 1 97.94 86 GLN A O 1
ATOM 663 N N . ILE A 1 87 ? 4.535 7.797 -2.605 1 98.25 87 ILE A N 1
ATOM 664 C CA . ILE A 1 87 ? 5.949 8.156 -2.574 1 98.25 87 ILE A CA 1
ATOM 665 C C . ILE A 1 87 ? 6.211 9.297 -3.555 1 98.25 87 ILE A C 1
ATOM 667 O O . ILE A 1 87 ? 6.93 10.242 -3.232 1 98.25 87 ILE A O 1
ATOM 671 N N . ILE A 1 88 ? 5.668 9.281 -4.723 1 97.44 88 ILE A N 1
ATOM 672 C CA . ILE A 1 88 ? 5.824 10.328 -5.734 1 97.44 88 ILE A CA 1
ATOM 673 C C . ILE A 1 88 ? 5.293 11.648 -5.195 1 97.44 88 ILE A C 1
ATOM 675 O O . ILE A 1 88 ? 5.961 12.68 -5.293 1 97.44 88 ILE A O 1
ATOM 679 N N . GLU A 1 89 ? 4.125 11.609 -4.617 1 96.38 89 GLU A N 1
ATOM 680 C CA . GLU A 1 89 ? 3.525 12.812 -4.047 1 96.38 89 GLU A CA 1
ATOM 681 C C . GLU A 1 89 ? 4.402 13.391 -2.941 1 96.38 89 GLU A C 1
ATOM 683 O O . GLU A 1 89 ? 4.578 14.609 -2.855 1 96.38 89 GLU A O 1
ATOM 688 N N . TRP A 1 90 ? 4.875 12.523 -2.092 1 96.5 90 TRP A N 1
ATOM 689 C CA . TRP A 1 90 ? 5.738 12.961 -0.997 1 96.5 90 TRP A CA 1
ATOM 690 C C . TRP A 1 90 ? 7.016 13.602 -1.53 1 96.5 90 TRP A C 1
ATOM 692 O O . TRP A 1 90 ? 7.449 14.641 -1.031 1 96.5 90 TRP A O 1
ATOM 702 N N . ARG A 1 91 ? 7.602 13.016 -2.52 1 96.06 91 ARG A N 1
ATOM 703 C CA . ARG A 1 91 ? 8.82 13.531 -3.131 1 96.06 91 ARG A CA 1
ATOM 704 C C . ARG A 1 91 ? 8.586 14.922 -3.727 1 96.06 91 ARG A C 1
ATOM 706 O O . ARG A 1 91 ? 9.406 15.82 -3.559 1 96.06 91 ARG A O 1
ATOM 713 N N . GLU A 1 92 ? 7.512 15.016 -4.41 1 94.88 92 GLU A N 1
ATOM 714 C CA . GLU A 1 92 ? 7.164 16.281 -5.035 1 94.88 92 GLU A CA 1
ATOM 715 C C . GLU A 1 92 ? 6.953 17.375 -3.986 1 94.88 92 GLU A C 1
ATOM 717 O O . GLU A 1 92 ? 7.395 18.516 -4.168 1 94.88 92 GLU A O 1
ATOM 722 N N . ALA A 1 93 ? 6.34 17.031 -2.891 1 94.06 93 ALA A N 1
ATOM 723 C CA . ALA A 1 93 ? 6.023 17.984 -1.83 1 94.06 93 ALA A CA 1
ATOM 724 C C . ALA A 1 93 ? 7.285 18.438 -1.102 1 94.06 93 ALA A C 1
ATOM 726 O O . ALA A 1 93 ? 7.328 19.531 -0.539 1 94.06 93 ALA A O 1
ATOM 727 N N . HIS A 1 94 ? 8.312 17.641 -1.151 1 92.94 94 HIS A N 1
ATOM 728 C CA . HIS A 1 94 ? 9.477 17.938 -0.324 1 92.94 94 HIS A CA 1
ATOM 729 C C . HIS A 1 94 ? 10.719 18.156 -1.181 1 92.94 94 HIS A C 1
ATOM 731 O O . HIS A 1 94 ? 11.836 18.234 -0.658 1 92.94 94 HIS A O 1
ATOM 737 N N . GLY A 1 95 ? 10.562 18.219 -2.484 1 87.94 95 GLY A N 1
ATOM 738 C CA . GLY A 1 95 ? 11.648 18.594 -3.383 1 87.94 95 GLY A CA 1
ATOM 739 C C . GLY A 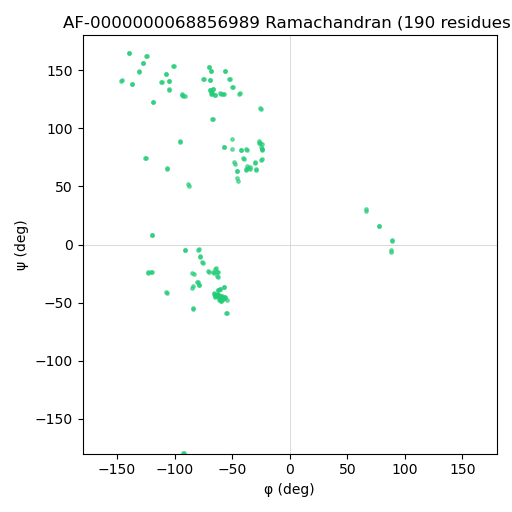1 95 ? 12.633 17.469 -3.629 1 87.94 95 GLY A C 1
ATOM 740 O O . GLY A 1 95 ? 13.828 17.719 -3.84 1 87.94 95 GLY A O 1
ATOM 741 N N . TRP A 1 96 ? 12.172 16.281 -3.279 1 83.38 96 TRP A N 1
ATOM 742 C CA . TRP A 1 96 ? 12.992 15.133 -3.643 1 83.38 96 TRP A CA 1
ATOM 743 C C . TRP A 1 96 ? 13.031 14.953 -5.156 1 83.38 96 TRP A C 1
ATOM 745 O O . TRP A 1 96 ? 11.992 14.977 -5.82 1 83.38 96 TRP A O 1
ATOM 755 N N . LYS A 1 97 ? 14.25 15.305 -5.637 1 76.06 97 LYS A N 1
ATOM 756 C CA . LYS A 1 97 ? 14.422 15.156 -7.078 1 76.06 97 LYS A CA 1
ATOM 757 C C . LYS A 1 97 ? 14.711 13.711 -7.457 1 76.06 97 LYS A C 1
ATOM 759 O O . LYS A 1 97 ? 15.344 12.977 -6.695 1 76.06 97 LYS A O 1
ATOM 764 N N . SER B 1 1 ? -50.094 35.031 49.219 1 33.66 1 SER B N 1
ATOM 765 C CA . SER B 1 1 ? -49.656 35.188 47.844 1 33.66 1 SER B CA 1
ATOM 766 C C . SER B 1 1 ? -48.344 34.438 47.594 1 33.66 1 SER B C 1
ATOM 768 O O . SER B 1 1 ? -47.281 34.812 48.125 1 33.66 1 SER B O 1
ATOM 770 N N . ALA B 1 2 ? -48.469 33.125 47.5 1 46.72 2 ALA B N 1
ATOM 771 C CA . ALA B 1 2 ? -47.469 32.094 47.25 1 46.72 2 ALA B CA 1
ATOM 772 C C . ALA B 1 2 ? -46.719 32.344 45.938 1 46.72 2 ALA B C 1
ATOM 774 O O . ALA B 1 2 ? -47.312 32.438 44.875 1 46.72 2 ALA B O 1
ATOM 775 N N . GLU B 1 3 ? -45.625 33.25 46.062 1 40.44 3 GLU B N 1
ATOM 776 C CA . GLU B 1 3 ? -44.656 33.469 45 1 40.44 3 GLU B CA 1
ATOM 777 C C . GLU B 1 3 ? -44.094 32.156 44.469 1 40.44 3 GLU B C 1
ATOM 779 O O . GLU B 1 3 ? -43.625 31.328 45.25 1 40.44 3 GLU B O 1
ATOM 784 N N . GLU B 1 4 ? -44.75 31.625 43.438 1 44.19 4 GLU B N 1
ATOM 785 C CA . GLU B 1 4 ? -44.281 30.531 42.594 1 44.19 4 GLU B CA 1
ATOM 786 C C . GLU B 1 4 ? -42.844 30.766 42.156 1 44.19 4 GLU B C 1
ATOM 788 O O . GLU B 1 4 ? -42.531 31.75 41.469 1 44.19 4 GLU B O 1
ATOM 793 N N . ASP B 1 5 ? -41.875 30.688 43.094 1 45.19 5 ASP B N 1
ATOM 794 C CA . ASP B 1 5 ? -40.5 30.641 42.656 1 45.19 5 ASP B CA 1
ATOM 795 C C . ASP B 1 5 ? -40.312 29.641 41.5 1 45.19 5 ASP B C 1
ATOM 797 O O . ASP B 1 5 ? -40.5 28.438 41.688 1 45.19 5 ASP B O 1
ATOM 801 N N . GLY B 1 6 ? -40.938 29.859 40.312 1 44.03 6 GLY B N 1
ATOM 802 C CA . GLY B 1 6 ? -40.594 29.125 39.125 1 44.03 6 GLY B CA 1
ATOM 803 C C . GLY B 1 6 ? -39.094 29 38.906 1 44.03 6 GLY B C 1
ATOM 804 O O . GLY B 1 6 ? -38.438 29.906 38.375 1 44.03 6 GLY B O 1
ATOM 805 N N . SER B 1 7 ? -38.375 28.469 39.938 1 47.06 7 SER B N 1
ATOM 806 C CA . SER B 1 7 ? -37 28.062 39.625 1 47.06 7 SER B CA 1
ATOM 807 C C . SER B 1 7 ? -36.938 27.438 38.219 1 47.06 7 SER B C 1
ATOM 809 O O . SER B 1 7 ? -37.344 26.297 38.031 1 47.06 7 SER B O 1
ATOM 811 N N . GLY B 1 8 ? -37.219 28.281 37.188 1 42.34 8 GLY B N 1
ATOM 812 C CA . GLY B 1 8 ? -36.875 27.844 35.844 1 42.34 8 GLY B CA 1
ATOM 813 C C . GLY B 1 8 ? -35.531 27.172 35.75 1 42.34 8 GLY B C 1
ATOM 814 O O . GLY B 1 8 ? -34.5 27.766 36.094 1 42.34 8 GLY B O 1
ATOM 815 N N . GLN B 1 9 ? -35.375 25.844 36.094 1 47.78 9 GLN B N 1
ATOM 816 C CA . GLN B 1 9 ? -34.25 25.016 35.719 1 47.78 9 GLN B CA 1
ATOM 817 C C . GLN B 1 9 ? -33.719 25.359 34.344 1 47.78 9 GLN B C 1
ATOM 819 O O . GLN B 1 9 ? -34.406 25.141 33.344 1 47.78 9 GLN B O 1
ATOM 824 N N . VAL B 1 10 ? -33.156 26.656 34.25 1 48.28 10 VAL B N 1
ATOM 825 C CA . VAL B 1 10 ? -32.406 26.891 33 1 48.28 10 VAL B CA 1
ATOM 826 C C . VAL B 1 1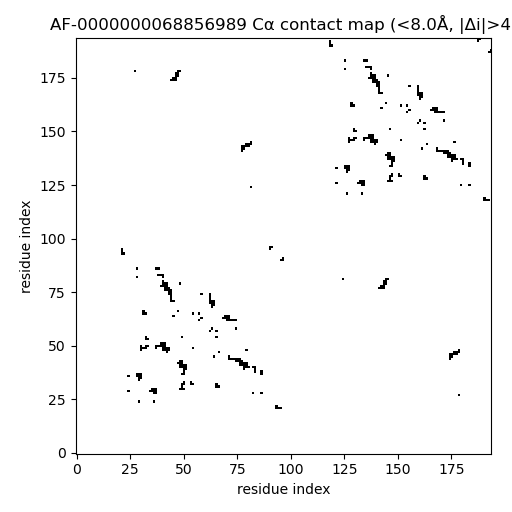0 ? -31.609 25.641 32.656 1 48.28 10 VAL B C 1
ATOM 828 O O . VAL B 1 10 ? -30.719 25.234 33.406 1 48.28 10 VAL B O 1
ATOM 831 N N . ARG B 1 11 ? -32.281 24.531 32.156 1 48.78 11 ARG B N 1
ATOM 832 C CA . ARG B 1 11 ? -31.453 23.516 31.5 1 48.78 11 ARG B CA 1
ATOM 833 C C . ARG B 1 11 ? -30.328 24.156 30.703 1 48.78 11 ARG B C 1
ATOM 835 O O . ARG B 1 11 ? -30.578 25.031 29.859 1 48.78 11 ARG B O 1
ATOM 842 N N . GLU B 1 12 ? -29.203 24.547 31.328 1 47.84 12 GLU B N 1
ATOM 843 C CA . GLU B 1 12 ? -28.016 24.781 30.516 1 47.84 12 GLU B CA 1
ATOM 844 C C . GLU B 1 12 ? -28 23.891 29.281 1 47.84 12 GLU B C 1
ATOM 846 O O . GLU B 1 12 ? -28.062 22.656 29.406 1 47.84 12 GLU B O 1
ATOM 851 N N . ALA B 1 13 ? -28.938 24.188 28.297 1 45.62 13 ALA B N 1
ATOM 852 C CA . ALA B 1 13 ? -28.703 23.516 27.031 1 45.62 13 ALA B CA 1
ATOM 853 C C . ALA B 1 13 ? -27.203 23.391 26.734 1 45.62 13 ALA B C 1
ATOM 855 O O . ALA B 1 13 ? -26.531 24.391 26.516 1 45.62 13 ALA B O 1
ATOM 856 N N . GLY B 1 14 ? -26.484 22.672 27.453 1 43.88 14 GLY B N 1
ATOM 857 C CA . GLY B 1 14 ? -25.172 22.375 26.938 1 43.88 14 GLY B CA 1
ATOM 858 C C . GLY B 1 14 ? -25.078 22.469 25.422 1 43.88 14 GLY B C 1
ATOM 859 O O . GLY B 1 14 ? -25.984 22 24.719 1 43.88 14 GLY B O 1
ATOM 860 N N . GLU B 1 15 ? -24.812 23.625 24.781 1 47.62 15 GLU B N 1
ATOM 861 C CA . GLU B 1 15 ? -24.469 23.688 23.359 1 47.62 15 GLU B CA 1
ATOM 862 C C . GLU B 1 15 ? -23.891 22.359 22.875 1 47.62 15 GLU B C 1
ATOM 864 O O . GLU B 1 15 ? -22.906 21.859 23.422 1 47.62 15 GLU B O 1
ATOM 869 N N . ALA B 1 16 ? -24.625 21.312 22.531 1 50.91 16 ALA B N 1
ATOM 870 C CA . ALA B 1 16 ? -24.125 20.172 21.781 1 50.91 16 ALA B CA 1
ATOM 871 C C . ALA B 1 16 ? -22.984 20.578 20.859 1 50.91 16 ALA B C 1
ATOM 873 O O . ALA B 1 16 ? -23.188 21.359 19.922 1 50.91 16 ALA B O 1
ATOM 874 N N . GLN B 1 17 ? -21.859 21.031 21.312 1 52.25 17 GLN B N 1
ATOM 875 C CA . GLN B 1 17 ? -20.734 21.234 20.391 1 52.25 17 GLN B CA 1
ATOM 876 C C . GLN B 1 17 ? -20.844 20.359 19.156 1 52.25 17 GLN B C 1
ATOM 878 O O . GLN B 1 17 ? -20.828 19.125 19.266 1 52.25 17 GLN B O 1
ATOM 883 N N . GLU B 1 18 ? -21.734 20.703 18.281 1 54.56 18 GLU B N 1
ATOM 884 C CA . GLU B 1 18 ? -21.797 20.031 17 1 54.56 18 GLU B CA 1
ATOM 885 C C . GLU B 1 18 ? -20.453 19.422 16.609 1 54.56 18 GLU B C 1
ATOM 887 O O . GLU B 1 18 ? -19.438 20.109 16.609 1 54.56 18 GLU B O 1
ATOM 892 N N . ALA B 1 19 ? -20.109 18.172 17.094 1 61.19 19 ALA B N 1
ATOM 893 C CA . ALA B 1 19 ? -18.906 17.438 16.703 1 61.19 19 ALA B CA 1
ATOM 894 C C . ALA B 1 19 ? -18.438 17.828 15.305 1 61.19 19 ALA B C 1
ATOM 896 O O . ALA B 1 19 ? -19.25 17.922 14.383 1 61.19 19 ALA B O 1
ATOM 897 N N . SER B 1 20 ? -17.562 18.875 15.102 1 67.12 20 SER B N 1
ATOM 898 C CA . SER B 1 20 ? -16.969 19.156 13.797 1 67.12 20 SER B CA 1
ATOM 899 C C . SER B 1 20 ? -16.922 17.906 12.922 1 67.12 20 SER B C 1
ATOM 901 O O . SER B 1 20 ? -16.672 16.812 13.422 1 67.12 20 SER B O 1
ATOM 903 N N . PRO B 1 21 ? -17.641 17.938 11.82 1 77.25 21 PRO B N 1
ATOM 904 C CA . PRO B 1 21 ? -17.625 16.766 10.938 1 77.25 21 PRO B CA 1
ATOM 905 C C . PRO B 1 21 ? -16.234 16.188 10.742 1 77.25 21 PRO B C 1
ATOM 907 O O . PRO B 1 21 ? -15.25 16.938 10.742 1 77.25 21 PRO B O 1
ATOM 910 N N . LEU B 1 22 ? -16.094 14.945 10.914 1 83.31 22 LEU B N 1
ATOM 911 C CA . LEU B 1 22 ? -14.82 14.258 10.664 1 83.31 22 LEU B CA 1
ATOM 912 C C . LEU B 1 22 ? -14.273 14.617 9.289 1 83.31 22 LEU B C 1
ATOM 914 O O . LEU B 1 22 ? -15.031 14.766 8.336 1 83.31 22 LEU B O 1
ATOM 918 N N . PRO B 1 23 ? -13.039 14.875 9.297 1 89.81 23 PRO B N 1
ATOM 919 C CA . PRO B 1 23 ? -12.445 15.172 7.988 1 89.81 23 PRO B CA 1
ATOM 920 C C . PRO B 1 23 ? -12.664 14.055 6.969 1 89.81 23 PRO B C 1
ATOM 922 O O . PRO B 1 23 ? -12.781 12.891 7.344 1 89.81 23 PRO B O 1
ATOM 925 N N . GLU B 1 24 ? -12.75 14.422 5.781 1 93 24 GLU B N 1
ATOM 926 C CA . GLU B 1 24 ? -12.82 13.453 4.688 1 93 24 GLU B CA 1
ATOM 927 C C . GLU B 1 24 ? -11.516 12.68 4.555 1 93 24 GLU B C 1
ATOM 929 O O . GLU B 1 24 ? -10.43 13.258 4.609 1 93 24 GLU B O 1
ATOM 934 N N . PRO B 1 25 ? -11.609 11.391 4.418 1 95.5 25 PRO B N 1
ATOM 935 C CA . PRO B 1 25 ? -10.367 10.625 4.27 1 95.5 25 PRO B CA 1
ATOM 936 C C . PRO B 1 25 ? -9.672 10.898 2.939 1 95.5 25 PRO B C 1
ATOM 938 O O . PRO B 1 25 ? -10.328 11.195 1.939 1 95.5 25 PRO B O 1
ATOM 941 N N . PRO B 1 26 ? -8.383 10.805 2.947 1 95.75 26 PRO B N 1
ATOM 942 C CA . PRO B 1 26 ? -7.688 10.812 1.658 1 95.75 26 PRO B CA 1
ATOM 943 C C . PRO B 1 26 ? -8.242 9.773 0.685 1 95.75 26 PRO B C 1
ATOM 945 O O . PRO B 1 26 ? -8.586 8.656 1.092 1 95.75 26 PRO B O 1
ATOM 948 N N . GLU B 1 27 ? -8.289 10.133 -0.504 1 97 27 GLU B N 1
ATOM 949 C CA . GLU B 1 27 ? -8.883 9.281 -1.526 1 97 27 GLU B CA 1
ATOM 950 C C . GLU B 1 27 ? -8.203 7.918 -1.57 1 97 27 GLU B C 1
ATOM 952 O O . GLU B 1 27 ? -8.859 6.898 -1.802 1 97 27 GLU B O 1
ATOM 957 N N . ILE B 1 28 ? -6.887 7.883 -1.362 1 97.88 28 ILE B N 1
ATOM 958 C CA . ILE B 1 28 ? -6.09 6.668 -1.496 1 97.88 28 ILE B CA 1
ATOM 959 C C . ILE B 1 28 ? -6.527 5.648 -0.447 1 97.88 28 ILE B C 1
ATOM 961 O O . ILE B 1 28 ? -6.246 4.453 -0.578 1 97.88 28 ILE B O 1
ATOM 965 N N . PHE B 1 29 ? -7.188 6.109 0.638 1 98.19 29 PHE B N 1
ATOM 966 C CA . PHE B 1 29 ? -7.637 5.223 1.706 1 98.19 29 PHE B CA 1
ATOM 967 C C . PHE B 1 29 ? -9.055 4.734 1.446 1 98.19 29 PHE B C 1
ATOM 969 O O . PHE B 1 29 ? -9.562 3.875 2.17 1 98.19 29 PHE B O 1
ATOM 976 N N . VAL B 1 30 ? -9.688 5.238 0.396 1 98.62 30 VAL B N 1
ATOM 977 C CA . VAL B 1 30 ? -11.086 4.93 0.082 1 98.62 30 VAL B CA 1
ATOM 978 C C . VAL B 1 30 ? -11.148 3.754 -0.89 1 98.62 30 VAL B C 1
ATOM 980 O O . VAL B 1 30 ? -10.422 3.729 -1.891 1 98.62 30 VAL B O 1
ATOM 983 N N . CYS B 1 31 ? -11.922 2.828 -0.561 1 98.75 31 CYS B N 1
ATOM 984 C CA . CYS B 1 31 ? -12.078 1.652 -1.41 1 98.75 31 CYS B CA 1
ATOM 985 C C . CYS B 1 31 ? -12.781 2.016 -2.715 1 98.75 31 CYS B C 1
ATOM 987 O O . CYS B 1 31 ? -13.875 2.574 -2.701 1 98.75 31 CYS B O 1
ATOM 989 N N . PRO B 1 32 ? -12.188 1.604 -3.85 1 98.5 32 PRO B N 1
ATOM 990 C CA . PRO B 1 32 ? -12.805 1.942 -5.133 1 98.5 32 PRO B CA 1
ATOM 991 C C . PRO B 1 32 ? -14.156 1.269 -5.332 1 98.5 32 PRO B C 1
ATOM 993 O O . PRO B 1 32 ? -14.969 1.733 -6.137 1 98.5 32 PRO B O 1
ATOM 996 N N . ILE B 1 33 ? -14.414 0.161 -4.68 1 98.5 33 ILE B N 1
ATOM 997 C CA . ILE B 1 33 ? -15.664 -0.569 -4.84 1 98.5 33 ILE B CA 1
ATOM 998 C C . ILE B 1 33 ? -16.734 0.034 -3.93 1 98.5 33 ILE B C 1
ATOM 1000 O O . ILE B 1 33 ? -17.828 0.378 -4.391 1 98.5 33 ILE B O 1
ATOM 1004 N N . THR B 1 34 ? -16.469 0.141 -2.629 1 98.62 34 THR B N 1
ATOM 1005 C CA . THR B 1 34 ? -17.484 0.559 -1.659 1 98.62 34 THR B CA 1
ATOM 1006 C C . THR B 1 34 ? -17.562 2.082 -1.595 1 98.62 34 THR B C 1
ATOM 1008 O O . THR B 1 34 ? -18.547 2.629 -1.094 1 98.62 34 THR B O 1
ATOM 1011 N N . GLN B 1 35 ? -16.5 2.771 -1.95 1 98.31 35 GLN B N 1
ATOM 1012 C CA . GLN B 1 35 ? -16.359 4.219 -1.835 1 98.31 35 GLN B CA 1
ATOM 1013 C C . GLN B 1 35 ? -16.344 4.656 -0.373 1 98.31 35 GLN B C 1
ATOM 1015 O O . GLN B 1 35 ? -16.844 5.734 -0.041 1 98.31 35 GLN B O 1
ATOM 1020 N N . GLU B 1 36 ? -15.898 3.826 0.448 1 97.69 36 GLU B N 1
ATOM 1021 C CA . GLU B 1 36 ? -15.766 4.082 1.88 1 97.69 36 GLU B CA 1
ATOM 1022 C C . GLU B 1 36 ? -14.336 3.857 2.352 1 97.69 36 GLU B C 1
ATOM 1024 O O . GLU B 1 36 ? -13.547 3.205 1.668 1 97.69 36 GLU B O 1
ATOM 1029 N N . LEU B 1 37 ? -14.047 4.414 3.531 1 97.81 37 LEU B N 1
ATOM 1030 C CA . LEU B 1 37 ? -12.75 4.188 4.164 1 97.81 37 LEU B CA 1
ATOM 1031 C C . LEU B 1 37 ? -12.5 2.699 4.375 1 97.81 37 LEU B C 1
ATOM 1033 O O . LEU B 1 37 ? -13.344 1.999 4.945 1 97.81 37 LEU B O 1
ATOM 1037 N N . MET B 1 38 ? -11.32 2.271 3.934 1 98.62 38 MET B N 1
ATOM 1038 C CA . MET B 1 38 ? -11.062 0.84 4.051 1 98.62 38 MET B CA 1
ATOM 1039 C C . MET B 1 38 ? -10.742 0.46 5.492 1 98.62 38 MET B C 1
ATOM 1041 O O . MET B 1 38 ? -10.062 1.207 6.203 1 98.62 38 MET B O 1
ATOM 1045 N N . GLN B 1 39 ? -11.219 -0.721 5.934 1 97.94 39 GLN B N 1
ATOM 1046 C CA . GLN B 1 39 ? -10.914 -1.268 7.254 1 97.94 39 GLN B CA 1
ATOM 1047 C C . GLN B 1 39 ? -9.945 -2.439 7.152 1 97.94 39 GLN B C 1
ATOM 1049 O O . GLN B 1 39 ? -9.055 -2.594 7.996 1 97.94 39 GLN B O 1
ATOM 1054 N N . ASP B 1 40 ? -10.172 -3.225 6.219 1 98.81 40 ASP B N 1
ATOM 1055 C CA . ASP B 1 40 ? -9.344 -4.395 5.965 1 98.81 40 ASP B CA 1
ATOM 1056 C C . ASP B 1 40 ? -8.812 -4.391 4.531 1 98.81 40 ASP B C 1
ATOM 1058 O O . ASP B 1 40 ? -9.258 -5.188 3.699 1 98.81 40 ASP B O 1
ATOM 1062 N N . PRO B 1 41 ? -7.848 -3.545 4.266 1 98.94 41 PRO B N 1
ATOM 1063 C CA . PRO B 1 41 ? -7.348 -3.4 2.896 1 98.94 41 PRO B CA 1
ATOM 1064 C C . PRO B 1 41 ? -6.59 -4.633 2.412 1 98.94 41 PRO B C 1
ATOM 1066 O O . PRO B 1 41 ? -5.734 -5.16 3.129 1 98.94 41 PRO B O 1
ATOM 106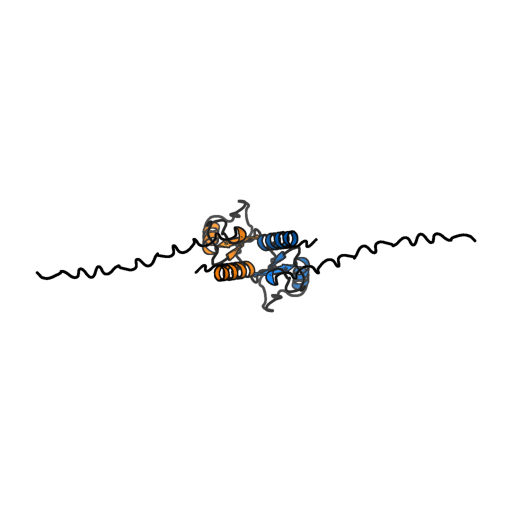9 N N . VAL B 1 42 ? -6.879 -5.09 1.23 1 98.94 42 VAL B N 1
ATOM 1070 C CA . VAL B 1 42 ? -6.191 -6.176 0.541 1 98.94 42 VAL B CA 1
ATOM 1071 C C . VAL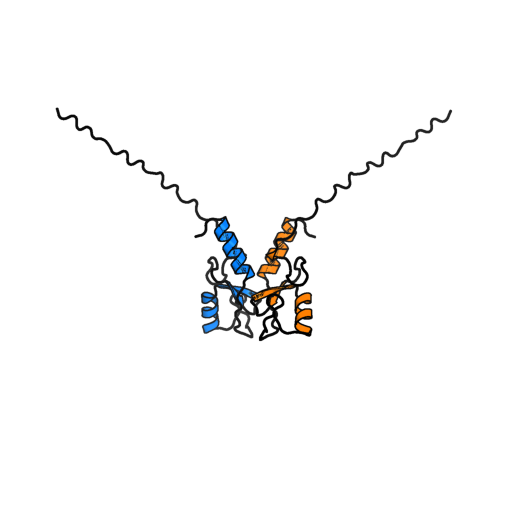 B 1 42 ? -5.848 -5.746 -0.885 1 98.94 42 VAL B C 1
ATOM 1073 O O . VAL B 1 42 ? -6.523 -4.891 -1.461 1 98.94 42 VAL B O 1
ATOM 1076 N N . MET B 1 43 ? -4.766 -6.285 -1.338 1 98.81 43 MET B N 1
ATOM 1077 C CA . MET B 1 43 ? -4.359 -5.996 -2.711 1 98.81 43 MET B CA 1
ATOM 1078 C C . MET B 1 43 ? -4.648 -7.184 -3.623 1 98.81 43 MET B C 1
ATOM 1080 O O . MET B 1 43 ? -4.398 -8.336 -3.254 1 98.81 43 MET B O 1
ATOM 1084 N N . ALA B 1 44 ? -5.23 -6.898 -4.785 1 98.5 44 ALA B N 1
ATOM 1085 C CA . ALA B 1 44 ? -5.453 -7.918 -5.809 1 98.5 44 ALA B CA 1
ATOM 1086 C C . ALA B 1 44 ? -4.297 -7.957 -6.801 1 98.5 44 ALA B C 1
ATOM 1088 O O . ALA B 1 44 ? -3.348 -7.172 -6.691 1 98.5 44 ALA B O 1
ATOM 1089 N N . THR B 1 45 ? -4.395 -8.844 -7.789 1 97.75 45 THR B N 1
ATOM 1090 C CA . THR B 1 45 ? -3.264 -9.094 -8.68 1 97.75 45 THR B CA 1
ATOM 1091 C C . THR B 1 45 ? -3.129 -7.98 -9.711 1 97.75 45 THR B C 1
ATOM 1093 O O . THR B 1 45 ? -2.121 -7.895 -10.414 1 97.75 45 THR B O 1
ATOM 1096 N N . ASP B 1 46 ? -4.09 -7.094 -9.836 1 97.5 46 ASP B N 1
ATOM 1097 C CA . ASP B 1 46 ? -3.949 -5.922 -10.695 1 97.5 46 ASP B CA 1
ATOM 1098 C C . ASP B 1 46 ? -3.117 -4.84 -10.016 1 97.5 46 ASP B C 1
ATOM 1100 O O . ASP B 1 46 ? -2.867 -3.783 -10.602 1 97.5 46 ASP B O 1
ATOM 1104 N N . GLY B 1 47 ? -2.701 -5.031 -8.75 1 98.25 47 GLY B N 1
ATOM 1105 C CA . GLY B 1 47 ? -1.866 -4.086 -8.023 1 98.25 47 GLY B CA 1
ATOM 1106 C C . GLY B 1 47 ? -2.664 -3.035 -7.277 1 98.25 47 GLY B C 1
ATOM 1107 O O . GLY B 1 47 ? -2.092 -2.123 -6.68 1 98.25 47 GLY B O 1
ATOM 1108 N N . HIS B 1 48 ? -3.949 -3.141 -7.305 1 98.38 48 HIS B N 1
ATOM 1109 C CA . HIS B 1 48 ? -4.801 -2.178 -6.617 1 98.38 48 HIS B CA 1
ATOM 1110 C C . HIS B 1 48 ? -5.316 -2.742 -5.297 1 98.38 48 HIS B C 1
ATOM 1112 O O . HIS B 1 48 ? -5.387 -3.961 -5.125 1 98.38 48 HIS B O 1
ATOM 1118 N N . THR B 1 49 ? -5.617 -1.842 -4.387 1 98.81 49 THR B N 1
ATOM 1119 C CA . THR B 1 49 ? -6.055 -2.203 -3.043 1 98.81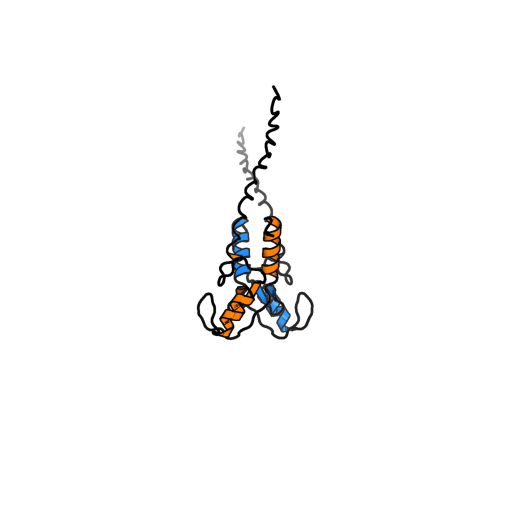 49 THR B CA 1
ATOM 1120 C C . THR B 1 49 ? -7.555 -1.984 -2.889 1 98.81 49 THR B C 1
ATOM 1122 O O . THR B 1 49 ? -8.094 -0.981 -3.361 1 98.81 49 THR B O 1
ATOM 1125 N N . TYR B 1 50 ? -8.188 -2.898 -2.191 1 98.88 50 TYR B N 1
ATOM 1126 C CA . TYR B 1 50 ? -9.633 -2.883 -1.977 1 98.88 50 TYR B CA 1
ATOM 1127 C C . TYR B 1 50 ? -9.977 -3.283 -0.547 1 98.88 50 TYR B C 1
ATOM 1129 O O . TYR B 1 50 ? -9.133 -3.822 0.173 1 98.88 50 TYR B O 1
ATOM 1137 N N . GLU B 1 51 ? -11.188 -3.012 -0.174 1 98.94 51 GLU B N 1
ATOM 1138 C CA . GLU B 1 51 ? -11.781 -3.613 1.018 1 98.94 51 GLU B CA 1
ATOM 1139 C C . GLU B 1 51 ? -12 -5.109 0.831 1 98.94 51 GLU B C 1
ATOM 1141 O O . GLU B 1 51 ? -12.594 -5.539 -0.163 1 98.94 51 GLU B O 1
ATOM 1146 N N . ARG B 1 52 ? -11.57 -5.879 1.792 1 98.88 52 ARG B N 1
ATOM 1147 C CA . ARG B 1 52 ? -11.523 -7.328 1.644 1 98.88 52 ARG B CA 1
ATOM 1148 C C . ARG B 1 52 ? -12.891 -7.879 1.253 1 98.88 52 ARG B C 1
ATOM 1150 O O . ARG B 1 52 ? -13.039 -8.523 0.211 1 98.88 52 ARG B O 1
ATOM 1157 N N . HIS B 1 53 ? -13.922 -7.688 1.999 1 98.69 53 HIS B N 1
ATOM 1158 C CA . HIS B 1 53 ? -15.219 -8.289 1.747 1 98.69 53 HIS B CA 1
ATOM 1159 C C . HIS B 1 53 ? -15.781 -7.852 0.4 1 98.69 53 HIS B C 1
ATOM 1161 O O . HIS B 1 53 ? -16.438 -8.633 -0.292 1 98.69 53 HIS B O 1
ATOM 1167 N N . ALA B 1 54 ? -15.555 -6.59 0.077 1 98.81 54 ALA B N 1
ATOM 1168 C CA . ALA B 1 54 ? -16.078 -6.043 -1.17 1 98.81 54 ALA B CA 1
ATOM 1169 C C . ALA B 1 54 ? -15.453 -6.727 -2.379 1 98.81 54 ALA B C 1
ATOM 1171 O O . ALA B 1 54 ? -16.156 -7.113 -3.316 1 98.81 54 ALA B O 1
ATOM 1172 N N . VAL B 1 55 ? -14.164 -6.957 -2.383 1 98.75 55 VAL B N 1
ATOM 1173 C CA . VAL B 1 55 ? -13.5 -7.523 -3.553 1 98.75 55 VAL B CA 1
ATOM 1174 C C . VAL B 1 55 ? -13.734 -9.031 -3.6 1 98.75 55 VAL B C 1
ATOM 1176 O O . VAL B 1 55 ? -13.812 -9.617 -4.68 1 98.75 55 VAL B O 1
ATOM 1179 N N . GLU B 1 56 ? -13.789 -9.617 -2.488 1 98.62 56 GLU B N 1
ATOM 1180 C CA . GLU B 1 56 ? -14.156 -11.023 -2.459 1 98.62 56 GLU B CA 1
ATOM 1181 C C . GLU B 1 56 ? -15.516 -11.258 -3.117 1 98.62 56 GLU B C 1
ATOM 1183 O O . GLU B 1 56 ? -15.688 -12.203 -3.889 1 98.62 56 GLU B O 1
ATOM 1188 N N . ARG B 1 57 ? -16.453 -10.398 -2.768 1 98.44 57 ARG B N 1
ATOM 1189 C CA . ARG B 1 57 ? -17.766 -10.492 -3.385 1 98.44 57 ARG B CA 1
ATOM 1190 C C . ARG B 1 57 ? -17.688 -10.266 -4.891 1 98.44 57 ARG B C 1
ATOM 1192 O O . ARG B 1 57 ? -18.344 -10.953 -5.668 1 98.44 57 ARG B O 1
ATOM 1199 N N . TRP B 1 58 ? -16.938 -9.297 -5.262 1 98.38 58 TRP B N 1
ATOM 1200 C CA . TRP B 1 58 ? -16.719 -9.008 -6.676 1 98.38 58 TRP B CA 1
ATOM 1201 C C . TRP B 1 58 ? -16.203 -10.234 -7.414 1 98.38 58 TRP B C 1
ATOM 1203 O O . TRP B 1 58 ? -16.734 -10.617 -8.453 1 98.38 58 TRP B O 1
ATOM 1213 N N . PHE B 1 59 ? -15.211 -10.898 -6.855 1 98.06 59 PHE B N 1
ATOM 1214 C CA . PHE B 1 59 ? -14.516 -12.008 -7.504 1 98.06 59 PHE B CA 1
ATOM 1215 C C . PHE B 1 59 ? -15.367 -13.266 -7.48 1 98.06 59 PHE B C 1
ATOM 1217 O O . PHE B 1 59 ? -15.086 -14.234 -8.195 1 98.06 59 PHE B O 1
ATOM 1224 N N . ALA B 1 60 ? -16.406 -13.305 -6.648 1 97.31 60 ALA B N 1
ATOM 1225 C CA . ALA B 1 60 ? -17.297 -14.453 -6.566 1 97.31 60 ALA B CA 1
ATOM 1226 C C . ALA B 1 60 ? -18.016 -14.68 -7.895 1 97.31 60 ALA B C 1
ATOM 1228 O O . ALA B 1 60 ? -18.359 -15.82 -8.227 1 97.31 60 ALA B O 1
ATOM 1229 N N . THR B 1 61 ? -18.156 -13.641 -8.734 1 95.81 61 THR B N 1
ATOM 1230 C CA . THR B 1 61 ? -18.953 -13.789 -9.945 1 95.81 61 THR B CA 1
ATOM 1231 C C . THR B 1 61 ? -18.125 -13.461 -11.18 1 95.81 61 THR B C 1
ATOM 1233 O O . THR B 1 61 ? -18.484 -13.82 -12.305 1 95.81 61 THR B O 1
ATOM 1236 N N . ARG B 1 62 ? -17.125 -12.688 -10.969 1 95.44 62 ARG B N 1
ATOM 1237 C CA . ARG B 1 62 ? -16.266 -12.297 -12.086 1 95.44 62 ARG B CA 1
ATOM 1238 C C . ARG B 1 62 ? -14.812 -12.148 -11.625 1 95.44 62 ARG B C 1
ATOM 1240 O O . ARG B 1 62 ? -14.547 -11.633 -10.539 1 95.44 62 ARG B O 1
ATOM 1247 N N . LEU B 1 63 ? -13.953 -12.602 -12.531 1 97.5 63 LEU B N 1
ATOM 1248 C CA . LEU B 1 63 ? -12.523 -12.461 -12.25 1 97.5 63 LEU B CA 1
ATOM 1249 C C . LEU B 1 63 ? -11.898 -11.375 -13.117 1 97.5 63 LEU B C 1
ATOM 1251 O O . LEU B 1 63 ? -11.039 -11.664 -13.945 1 97.5 63 LEU B O 1
ATOM 1255 N N . THR B 1 64 ? -12.352 -10.133 -12.883 1 98.31 64 THR B N 1
ATOM 1256 C CA . THR B 1 64 ? -11.859 -8.945 -13.562 1 98.31 64 THR B CA 1
ATOM 1257 C C . THR B 1 64 ? -11.453 -7.875 -12.555 1 98.31 64 THR B C 1
ATOM 1259 O O . THR B 1 64 ? -11.906 -7.891 -11.406 1 98.31 64 THR B O 1
ATOM 1262 N N . SER B 1 65 ? -10.609 -7.055 -13.023 1 98.38 65 SER B N 1
ATOM 1263 C CA . SER B 1 65 ? -10.242 -5.914 -12.188 1 98.38 65 SER B CA 1
ATOM 1264 C C . SER B 1 65 ? -11.438 -4.992 -11.961 1 98.38 65 SER B C 1
ATOM 1266 O O . SER B 1 65 ? -12.047 -4.508 -12.922 1 98.38 65 SER B O 1
ATOM 1268 N N . PRO B 1 66 ? -11.742 -4.648 -10.734 1 98 66 PRO B N 1
ATOM 1269 C CA . PRO B 1 66 ? -12.82 -3.688 -10.484 1 98 66 PRO B CA 1
ATOM 1270 C C . PRO B 1 66 ? -12.523 -2.311 -11.07 1 98 66 PRO B C 1
ATOM 1272 O O . PRO B 1 66 ? -13.453 -1.575 -11.422 1 98 66 PRO B O 1
ATOM 1275 N N . LYS B 1 67 ? -11.242 -2.01 -11.18 1 97.19 67 LYS B N 1
ATOM 1276 C CA . LYS B 1 67 ? -10.828 -0.672 -11.594 1 97.19 67 LYS B CA 1
ATOM 1277 C C . LYS B 1 67 ? -10.82 -0.548 -13.117 1 97.19 67 LYS B C 1
ATOM 1279 O O . LYS B 1 67 ? -11.188 0.492 -13.664 1 97.19 67 LYS B O 1
ATOM 1284 N N . THR B 1 68 ? -10.453 -1.525 -13.766 1 96.38 68 THR B N 1
ATOM 1285 C CA . THR B 1 68 ? -10.188 -1.367 -15.195 1 96.38 68 THR B CA 1
ATOM 1286 C C . THR B 1 68 ? -11.109 -2.262 -16.016 1 96.38 68 THR B C 1
ATOM 1288 O O . THR B 1 68 ? -11.25 -2.068 -17.234 1 96.38 68 THR B O 1
ATOM 1291 N N . GLY B 1 69 ? -11.617 -3.35 -15.406 1 97.06 69 GLY B N 1
ATOM 1292 C CA . GLY B 1 69 ? -12.453 -4.301 -16.109 1 97.06 69 GLY B CA 1
ATOM 1293 C C . GLY B 1 69 ? -11.664 -5.395 -16.812 1 97.06 69 GLY B C 1
ATOM 1294 O O . GLY B 1 69 ? -12.242 -6.336 -17.359 1 97.06 69 GLY B O 1
ATOM 1295 N N . ALA B 1 70 ? -10.383 -5.32 -16.797 1 97.69 70 ALA B N 1
ATOM 1296 C CA . ALA B 1 70 ? -9.531 -6.297 -17.469 1 97.69 70 ALA B CA 1
ATOM 1297 C C . ALA B 1 70 ? -9.57 -7.645 -16.766 1 97.69 70 ALA B C 1
ATOM 1299 O O . ALA B 1 70 ? -9.672 -7.695 -15.531 1 97.69 70 ALA B O 1
ATOM 1300 N N . ALA B 1 71 ? -9.352 -8.719 -17.438 1 97.88 71 ALA B N 1
ATOM 1301 C CA . ALA B 1 71 ? -9.305 -10.055 -16.859 1 97.88 71 ALA B CA 1
ATOM 1302 C C . ALA B 1 71 ? -8.07 -10.227 -15.977 1 97.88 71 ALA B C 1
ATOM 1304 O O . ALA B 1 71 ? -6.988 -9.742 -16.312 1 97.88 71 ALA B O 1
ATOM 1305 N N . LEU B 1 72 ? -8.273 -10.938 -14.867 1 97.38 72 LEU B N 1
ATOM 1306 C CA . LEU B 1 72 ? -7.172 -11.289 -13.984 1 97.38 72 LEU B CA 1
ATOM 1307 C C . LEU B 1 72 ? -6.832 -12.773 -14.094 1 97.38 72 LEU B C 1
ATOM 1309 O O . LEU B 1 72 ? -7.719 -13.602 -14.32 1 97.38 72 LEU B O 1
ATOM 1313 N N . ASP B 1 73 ? -5.641 -13.031 -13.945 1 91.81 73 ASP B N 1
ATOM 1314 C CA . ASP B 1 73 ? -5.219 -14.43 -14.062 1 91.81 73 ASP B CA 1
ATOM 1315 C C . ASP B 1 73 ? -5.508 -15.195 -12.773 1 91.81 73 ASP B C 1
ATOM 1317 O O . ASP B 1 73 ? -5.754 -16.406 -12.812 1 91.81 73 ASP B O 1
ATOM 1321 N N . LEU B 1 74 ? -5.434 -14.5 -11.664 1 93.31 74 LEU B N 1
ATOM 1322 C CA . LEU B 1 74 ? -5.559 -15.141 -10.359 1 93.31 74 LEU B CA 1
ATOM 1323 C C . LEU B 1 74 ? -6.445 -14.312 -9.43 1 93.31 74 LEU B C 1
ATOM 1325 O O . LEU B 1 74 ? -6.348 -13.078 -9.406 1 93.31 74 LEU B O 1
ATOM 1329 N N . ALA B 1 75 ? -7.258 -15.07 -8.742 1 93.44 75 ALA B N 1
ATOM 1330 C CA . ALA B 1 75 ? -8.062 -14.414 -7.715 1 93.44 75 ALA B CA 1
ATOM 1331 C C . ALA B 1 75 ? -7.312 -14.359 -6.387 1 93.44 75 ALA B C 1
ATOM 1333 O O . ALA B 1 75 ? -7.816 -14.82 -5.363 1 93.44 75 ALA B O 1
ATOM 1334 N N . LEU B 1 76 ? -6.148 -13.914 -6.414 1 95.75 76 LEU B N 1
ATOM 1335 C CA . LEU B 1 76 ? -5.316 -13.828 -5.219 1 95.75 76 LEU B CA 1
ATOM 1336 C C . LEU B 1 76 ? -5.477 -12.469 -4.543 1 95.75 76 LEU B C 1
ATOM 1338 O O . LEU B 1 76 ? -5.441 -11.438 -5.211 1 95.75 76 LEU B O 1
ATOM 1342 N N . LEU B 1 77 ? -5.758 -12.586 -3.275 1 98.06 77 LEU B N 1
ATOM 1343 C CA . LEU B 1 77 ? -5.863 -11.398 -2.436 1 98.06 77 LEU B CA 1
ATOM 1344 C C . LEU B 1 77 ? -4.832 -11.43 -1.311 1 98.06 77 LEU B C 1
ATOM 1346 O O . LEU B 1 77 ? -4.812 -12.375 -0.514 1 98.06 77 LEU B O 1
ATOM 1350 N N . LEU B 1 78 ? -4.043 -10.422 -1.296 1 98.06 78 LEU B N 1
ATOM 1351 C CA . LEU B 1 78 ? -3.01 -10.344 -0.269 1 98.06 78 LEU B CA 1
ATOM 1352 C C . LEU B 1 78 ? -3.303 -9.211 0.714 1 98.06 78 LEU B C 1
ATOM 1354 O O . LEU B 1 78 ? -3.705 -8.117 0.309 1 98.06 78 LEU B O 1
ATOM 1358 N N . PRO B 1 79 ? -3.055 -9.492 2.033 1 98.56 79 PRO B N 1
ATOM 1359 C CA . PRO B 1 79 ? -3.174 -8.367 2.965 1 98.56 79 PRO B CA 1
ATOM 1360 C C . PRO B 1 79 ? -2.217 -7.223 2.635 1 98.56 79 PRO B C 1
ATOM 1362 O O . PRO B 1 79 ? -1.05 -7.465 2.312 1 98.56 79 PRO B O 1
ATOM 1365 N N . ASN B 1 80 ? -2.758 -6.004 2.568 1 98.75 80 ASN B N 1
ATOM 1366 C CA . ASN B 1 80 ? -1.93 -4.82 2.377 1 98.75 80 ASN B CA 1
ATOM 1367 C C . ASN B 1 80 ? -1.585 -4.152 3.707 1 98.75 80 ASN B C 1
ATOM 1369 O O . ASN B 1 80 ? -2.27 -3.225 4.137 1 98.75 80 ASN B O 1
ATOM 1373 N N . HIS B 1 81 ? -0.52 -4.566 4.305 1 98.25 81 HIS B N 1
ATOM 1374 C CA . HIS B 1 81 ? -0.153 -4.16 5.656 1 98.25 81 HIS B CA 1
ATOM 1375 C C . HIS B 1 81 ? 0.144 -2.666 5.723 1 98.25 81 HIS B C 1
ATOM 1377 O O . HIS B 1 81 ? -0.273 -1.985 6.66 1 98.25 81 HIS B O 1
ATOM 1383 N N . ALA B 1 82 ? 0.88 -2.236 4.766 1 98.56 82 ALA B N 1
ATOM 1384 C CA . ALA B 1 82 ? 1.24 -0.821 4.758 1 98.56 82 ALA B CA 1
ATOM 1385 C C . ALA B 1 82 ? -0.003 0.062 4.707 1 98.56 82 ALA B C 1
ATOM 1387 O O . ALA B 1 82 ? -0.113 1.035 5.457 1 98.56 82 ALA B O 1
ATOM 1388 N N . MET B 1 83 ? -0.919 -0.241 3.805 1 98.75 83 MET B N 1
ATOM 1389 C CA . MET B 1 83 ? -2.164 0.515 3.697 1 98.75 83 MET B CA 1
ATOM 1390 C C . MET B 1 83 ? -2.947 0.459 5.004 1 98.75 83 MET B C 1
ATOM 1392 O O . MET B 1 83 ? -3.455 1.48 5.473 1 98.75 83 MET B O 1
ATOM 1396 N N . ARG B 1 84 ? -3.045 -0.69 5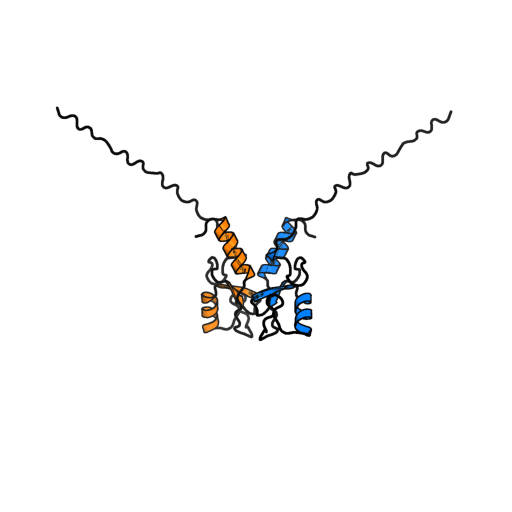.582 1 98.69 84 ARG B N 1
ATOM 1397 C CA . ARG B 1 84 ? -3.736 -0.835 6.859 1 98.69 84 ARG B CA 1
ATOM 1398 C C . ARG B 1 84 ? -3.111 0.061 7.926 1 98.69 84 ARG B C 1
ATOM 1400 O O . ARG B 1 84 ? -3.82 0.788 8.625 1 98.69 84 ARG B O 1
ATOM 1407 N N . HIS B 1 85 ? -1.829 0.061 8.039 1 98.06 85 HIS B N 1
ATOM 1408 C CA . HIS B 1 85 ? -1.112 0.863 9.023 1 98.06 85 HIS B CA 1
ATOM 1409 C C . HIS B 1 85 ? -1.346 2.354 8.797 1 98.06 85 HIS B C 1
ATOM 1411 O O . HIS B 1 85 ? -1.594 3.1 9.742 1 98.06 85 HIS B O 1
ATOM 1417 N N . GLN B 1 86 ? -1.265 2.713 7.555 1 98 86 GLN B N 1
ATOM 1418 C CA . GLN B 1 86 ? -1.46 4.121 7.23 1 98 86 GLN B CA 1
ATOM 1419 C C . GLN B 1 86 ? -2.869 4.578 7.598 1 98 86 GLN B C 1
ATOM 1421 O O . GLN B 1 86 ? -3.053 5.672 8.133 1 98 86 GLN B O 1
ATOM 1426 N N . ILE B 1 87 ? -3.836 3.779 7.297 1 98.25 87 ILE B N 1
ATOM 1427 C CA . ILE B 1 87 ? -5.227 4.117 7.57 1 98.25 87 ILE B CA 1
ATOM 1428 C C . ILE B 1 87 ? -5.449 4.195 9.078 1 98.25 87 ILE B C 1
ATOM 1430 O O . ILE B 1 87 ? -6.113 5.117 9.57 1 98.25 87 ILE B O 1
ATOM 1434 N N . ILE B 1 88 ? -4.922 3.316 9.852 1 97.5 88 ILE B N 1
ATOM 1435 C CA . ILE B 1 88 ? -5.043 3.299 11.305 1 97.5 88 ILE B CA 1
ATOM 1436 C C . ILE B 1 88 ? -4.434 4.57 11.883 1 97.5 88 ILE B C 1
ATOM 1438 O O . ILE B 1 88 ? -5.047 5.234 12.719 1 97.5 88 ILE B O 1
ATOM 1442 N N . GLU B 1 89 ? -3.262 4.898 11.438 1 96.38 89 GLU B N 1
ATOM 1443 C CA . GLU B 1 89 ? -2.592 6.105 11.906 1 96.38 89 GLU B CA 1
ATOM 1444 C C . GLU B 1 89 ? -3.416 7.352 11.594 1 96.38 89 GLU B C 1
ATOM 1446 O O . GLU B 1 89 ? -3.523 8.258 12.422 1 96.38 89 GLU B O 1
ATOM 1451 N N . TRP B 1 90 ? -3.916 7.406 10.398 1 96.56 90 TRP B N 1
ATOM 1452 C CA . TRP B 1 90 ? -4.734 8.539 9.984 1 96.56 90 TRP B CA 1
ATOM 1453 C C . TRP B 1 90 ? -5.984 8.656 10.852 1 96.56 90 TRP B C 1
ATOM 1455 O O . TRP B 1 90 ? -6.352 9.758 11.281 1 96.56 90 TRP B O 1
ATOM 1465 N N . ARG B 1 91 ? -6.625 7.555 11.102 1 96 91 ARG B N 1
ATOM 1466 C CA . ARG B 1 91 ? -7.824 7.523 11.938 1 96 91 ARG B CA 1
ATOM 1467 C C . ARG B 1 91 ? -7.527 8.023 13.344 1 96 91 ARG B C 1
ATOM 1469 O O . ARG B 1 91 ? -8.297 8.805 13.906 1 96 91 ARG B O 1
ATOM 1476 N N . GLU B 1 92 ? -6.461 7.543 13.859 1 94.81 92 GLU B N 1
ATOM 1477 C CA . GLU B 1 92 ? -6.062 7.941 15.203 1 94.81 92 GLU B CA 1
ATOM 1478 C C . GLU B 1 92 ? -5.77 9.438 15.273 1 94.81 92 GLU B C 1
ATOM 1480 O O . GLU B 1 92 ? -6.152 10.102 16.234 1 94.81 92 GLU B O 1
ATOM 1485 N N . ALA B 1 93 ? -5.156 9.969 14.258 1 94.12 93 ALA B N 1
ATOM 1486 C CA . ALA B 1 93 ? -4.77 11.375 14.219 1 94.12 93 ALA B CA 1
ATOM 1487 C C . ALA B 1 93 ? -5.992 12.281 14.078 1 94.12 93 ALA B C 1
ATOM 1489 O O . ALA B 1 93 ? -5.965 13.438 14.492 1 94.12 93 ALA B O 1
ATOM 1490 N N . HIS B 1 94 ? -7.062 11.75 13.57 1 93 94 HIS B N 1
ATOM 1491 C CA . HIS B 1 94 ? -8.195 12.609 13.25 1 93 94 HIS B CA 1
ATOM 1492 C C . HIS B 1 94 ? -9.438 12.203 14.023 1 93 94 HIS B C 1
ATOM 1494 O O . HIS B 1 94 ? -10.539 12.695 13.75 1 93 94 HIS B O 1
ATOM 1500 N N . GLY B 1 95 ? -9.32 11.289 14.961 1 87.88 95 GLY B N 1
ATOM 1501 C CA . GLY B 1 95 ? -10.398 10.945 15.875 1 87.88 95 GLY B CA 1
ATOM 1502 C C . GLY B 1 95 ? -11.453 10.055 15.242 1 87.88 95 GLY B C 1
ATOM 1503 O O . GLY B 1 95 ? -12.633 10.133 15.594 1 87.88 95 GLY B O 1
ATOM 1504 N N . TRP B 1 96 ? -11.047 9.484 14.125 1 83.19 96 TRP B N 1
ATOM 1505 C CA . TRP B 1 96 ? -11.938 8.477 13.547 1 83.19 96 TRP B CA 1
ATOM 1506 C C . TRP B 1 96 ? -12.023 7.25 14.445 1 83.19 96 TRP B C 1
ATOM 1508 O O . TRP B 1 96 ? -11.008 6.734 14.906 1 83.19 96 TRP B O 1
ATOM 1518 N N . LYS B 1 97 ? -13.234 7.203 15.047 1 76.12 97 LYS B N 1
ATOM 1519 C CA . LYS B 1 97 ? -13.445 6.062 15.93 1 76.12 97 LYS B CA 1
ATOM 1520 C C . LYS B 1 97 ? -13.789 4.805 15.133 1 76.12 97 LYS B C 1
ATOM 1522 O O . LYS B 1 97 ? -14.43 4.887 14.086 1 76.12 97 LYS B O 1
#

Foldseek 3Di:
DPPPPCPVPPPPPPPPPPPPPFDDDDQLQAAPQVRHGAQFWKAFPVGHIHRDVRVVVVVVVAQADPVPRHHDPDRDIGGDVVSNVVSVVVCVVRVND/DPPPPCPVPPPPPVPPPPPPPFDDDDQLQAAPQVRHGAQFWKAFPVGHIHRDVRVVVVVVVAQADPVPRHHDPDRDIGGDVVSNVVSVVVCVVRVND

Nearest PDB structures (foldseek):
  4wz2-assembly3_C  TM=8.221E-01  e=1.235E-05  Legionella pneumophila str. Paris
  4xi1-assembly1_A  TM=8.127E-01  e=1.519E-05  Legionella pneumophila str. Paris
  5h7r-assembly1_D  TM=8.608E-01  e=2.563E-04  Homo sapiens
  2kr4-assembly1_A  TM=8.112E-01  e=2.085E-04  Mus musculus
  2kre-assembly1_A  TM=8.006E-01  e=2.085E-04  Homo sapiens